Protein AF-0000000071588798 (afdb_homodimer)

Structure (mmCIF, N/CA/C/O backbone):
data_AF-0000000071588798-model_v1
#
loop_
_entity.id
_entity.type
_entity.pdbx_description
1 polymer 'Uncharacterized protein'
#
loop_
_atom_site.group_PDB
_atom_site.id
_atom_site.type_symbol
_atom_site.label_atom_id
_atom_site.label_alt_id
_atom_site.label_comp_id
_atom_site.label_asym_id
_atom_site.label_entity_id
_atom_site.label_seq_id
_atom_site.pdbx_PDB_ins_code
_atom_site.Cartn_x
_atom_site.Cartn_y
_atom_site.Cartn_z
_atom_site.occupancy
_atom_site.B_iso_or_equiv
_atom_site.auth_seq_id
_atom_site.auth_comp_id
_atom_site.auth_asym_id
_atom_site.auth_atom_id
_atom_site.pdbx_PDB_model_num
ATOM 1 N N . MET A 1 1 ? -17.609 13.141 -7.039 1 71.88 1 MET A N 1
ATOM 2 C CA . MET A 1 1 ? -16.328 12.523 -6.699 1 71.88 1 MET A CA 1
ATOM 3 C C . MET A 1 1 ? -15.453 13.477 -5.891 1 71.88 1 MET A C 1
ATOM 5 O O . MET A 1 1 ? -15.398 14.672 -6.188 1 71.88 1 MET A O 1
ATOM 9 N N . SER A 1 2 ? -15.07 13.062 -4.648 1 88.94 2 SER A N 1
ATOM 10 C CA . SER A 1 2 ? -14.281 13.922 -3.775 1 88.94 2 SER A CA 1
ATOM 11 C C . SER A 1 2 ? -12.859 13.398 -3.617 1 88.94 2 SER A C 1
ATOM 13 O O . SER A 1 2 ? -12.641 12.188 -3.52 1 88.94 2 SER A O 1
ATOM 15 N N . VAL A 1 3 ? -11.969 14.305 -3.764 1 95.62 3 VAL A N 1
ATOM 16 C CA . VAL A 1 3 ? -10.57 13.945 -3.574 1 95.62 3 VAL A CA 1
ATOM 17 C C . VAL A 1 3 ? -10.32 13.57 -2.115 1 95.62 3 VAL A C 1
ATOM 19 O O . VAL A 1 3 ? -10.82 14.234 -1.204 1 95.62 3 VAL A O 1
ATOM 22 N N . ILE A 1 4 ? -9.664 12.523 -1.941 1 97.25 4 ILE A N 1
ATOM 23 C CA . ILE A 1 4 ? -9.359 12.07 -0.587 1 97.25 4 ILE A CA 1
ATOM 24 C C . ILE A 1 4 ? -8.43 13.07 0.095 1 97.25 4 ILE A C 1
ATOM 26 O O . ILE A 1 4 ? -7.367 13.406 -0.437 1 97.25 4 ILE A O 1
ATOM 30 N N . SER A 1 5 ? -8.883 13.516 1.21 1 97 5 SER A N 1
ATOM 31 C CA . SER A 1 5 ? -8.164 14.586 1.889 1 97 5 SER A CA 1
ATOM 32 C C . SER A 1 5 ? -8.227 14.422 3.402 1 97 5 SER A C 1
ATOM 34 O O . SER A 1 5 ? -9.094 13.711 3.92 1 97 5 SER A O 1
ATOM 36 N N . VAL A 1 6 ? -7.27 14.992 4.051 1 97.56 6 VAL A N 1
ATOM 37 C CA . VAL A 1 6 ? -7.246 15.039 5.508 1 97.56 6 VAL A CA 1
ATOM 38 C C . VAL A 1 6 ? -6.797 16.422 5.973 1 97.56 6 VAL A C 1
ATOM 40 O O . VAL A 1 6 ? -6.203 17.172 5.203 1 97.56 6 VAL A O 1
ATOM 43 N N . TYR A 1 7 ? -7.113 16.734 7.188 1 97.75 7 TYR A N 1
ATOM 44 C CA . TYR A 1 7 ? -6.582 17.984 7.746 1 97.75 7 TYR A CA 1
ATOM 45 C C . TYR A 1 7 ? -5.09 17.844 8.039 1 97.75 7 TYR A C 1
ATOM 47 O O . TYR A 1 7 ? -4.641 16.844 8.586 1 97.75 7 TYR A O 1
ATOM 55 N N . GLN A 1 8 ? -4.363 18.875 7.738 1 98.19 8 GLN A N 1
ATOM 56 C CA . GLN A 1 8 ? -2.916 18.891 7.938 1 98.19 8 GLN A CA 1
ATOM 57 C C . GLN A 1 8 ? -2.559 18.672 9.406 1 98.19 8 GLN A C 1
ATOM 59 O O . GLN A 1 8 ? -1.588 17.969 9.719 1 98.19 8 GLN A O 1
ATOM 64 N N . SER A 1 9 ? -3.293 19.266 10.266 1 97.75 9 SER A N 1
ATOM 65 C CA . SER A 1 9 ? -3.012 19.156 11.688 1 97.75 9 SER A CA 1
ATOM 66 C C . SER A 1 9 ? -3.074 17.703 12.156 1 97.75 9 SER A C 1
ATOM 68 O O . SER A 1 9 ? -2.242 17.266 12.953 1 97.75 9 SER A O 1
ATOM 70 N N . ASP A 1 10 ? -4.055 17 11.68 1 98.12 10 ASP A N 1
ATOM 71 C CA . ASP A 1 10 ? -4.191 15.586 12.031 1 98.12 10 ASP A CA 1
ATOM 72 C C . ASP A 1 10 ? -3.016 14.773 11.5 1 98.12 10 ASP A C 1
ATOM 74 O O . ASP A 1 10 ? -2.5 13.891 12.188 1 98.12 10 ASP A O 1
ATOM 78 N N . LEU A 1 11 ? -2.631 15.047 10.297 1 98.38 11 LEU A N 1
ATOM 79 C CA . LEU A 1 11 ? -1.528 14.32 9.672 1 98.38 11 LEU A CA 1
ATOM 80 C C . LEU A 1 11 ? -0.209 14.633 10.367 1 98.38 11 LEU A C 1
ATOM 82 O O . LEU A 1 11 ? 0.585 13.727 10.633 1 98.38 11 LEU A O 1
ATOM 86 N N . GLU A 1 12 ? 0.022 15.836 10.703 1 98.25 12 GLU A N 1
ATOM 87 C CA . GLU A 1 12 ? 1.231 16.203 11.438 1 98.25 12 GLU A CA 1
ATOM 88 C C . GLU A 1 12 ? 1.287 15.516 12.797 1 98.25 12 GLU A C 1
ATOM 90 O O . GLU A 1 12 ? 2.346 15.047 13.219 1 98.25 12 GLU A O 1
ATOM 95 N N . PHE A 1 13 ? 0.169 15.555 13.406 1 98.06 13 PHE A N 1
ATOM 96 C CA . PHE A 1 13 ? 0.094 14.891 14.711 1 98.06 13 PHE A CA 1
ATOM 97 C C . PHE A 1 13 ? 0.449 13.414 14.586 1 98.06 13 PHE A C 1
ATOM 99 O O . PHE A 1 13 ? 1.224 12.891 15.383 1 98.06 13 PHE A O 1
ATOM 106 N N . ALA A 1 14 ? -0.114 12.742 13.625 1 98 14 ALA A N 1
ATOM 107 C CA . ALA A 1 14 ? 0.155 11.328 13.398 1 98 14 ALA A CA 1
ATOM 108 C C . ALA A 1 14 ? 1.63 11.094 13.078 1 98 14 ALA A C 1
ATOM 110 O O . ALA A 1 14 ? 2.244 10.164 13.609 1 98 14 ALA A O 1
ATOM 111 N N . LEU A 1 15 ? 2.209 11.891 12.281 1 98.06 15 LEU A N 1
ATOM 112 C CA . LEU A 1 15 ? 3.6 11.734 11.867 1 98.06 15 LEU A CA 1
ATOM 113 C C . LEU A 1 15 ? 4.547 11.969 13.039 1 98.06 15 LEU A C 1
ATOM 115 O O . LEU A 1 15 ? 5.527 11.242 13.203 1 98.06 15 LEU A O 1
ATOM 119 N N . ARG A 1 16 ? 4.242 12.945 13.789 1 97.69 16 ARG A N 1
ATOM 120 C CA . ARG A 1 16 ? 5.043 13.172 14.992 1 97.69 16 ARG A CA 1
ATOM 121 C C . ARG A 1 16 ? 4.953 11.977 15.938 1 97.69 16 ARG A C 1
ATOM 123 O O . ARG A 1 16 ? 5.945 11.594 16.562 1 97.69 16 ARG A O 1
ATOM 130 N N . GLY A 1 17 ? 3.789 11.445 16.016 1 96.31 17 GLY A N 1
ATOM 131 C CA . GLY A 1 17 ? 3.557 10.305 16.891 1 96.31 17 GLY A CA 1
ATOM 132 C C . GLY A 1 17 ? 4.387 9.094 16.531 1 96.31 17 GLY A C 1
ATOM 133 O O . GLY A 1 17 ? 4.656 8.242 17.391 1 96.31 17 GLY A O 1
ATOM 134 N N . VAL A 1 18 ? 4.789 9.07 15.273 1 95.88 18 VAL A N 1
ATOM 135 C CA . VAL A 1 18 ? 5.57 7.91 14.859 1 95.88 18 VAL A CA 1
ATOM 136 C C . VAL A 1 18 ? 7.043 8.297 14.727 1 95.88 18 VAL A C 1
ATOM 138 O O . VAL A 1 18 ? 7.832 7.559 14.133 1 95.88 18 VAL A O 1
ATOM 141 N N . GLY A 1 19 ? 7.422 9.508 15.078 1 94.5 19 GLY A N 1
ATOM 142 C CA . GLY A 1 19 ? 8.828 9.844 15.258 1 94.5 19 GLY A CA 1
ATOM 143 C C . GLY A 1 19 ? 9.367 10.742 14.164 1 94.5 19 GLY A C 1
ATOM 144 O O . GLY A 1 19 ? 10.578 10.977 14.094 1 94.5 19 GLY A O 1
ATOM 145 N N . PHE A 1 20 ? 8.555 11.25 13.352 1 96.25 20 PHE A N 1
ATOM 146 C CA . PHE A 1 20 ? 9.055 12.117 12.289 1 96.25 20 PHE A CA 1
ATOM 147 C C . PHE A 1 20 ? 9.469 13.469 12.852 1 96.25 20 PHE A C 1
ATOM 149 O O . PHE A 1 20 ? 8.789 14.031 13.703 1 96.25 20 PHE A O 1
ATOM 156 N N . THR A 1 21 ? 10.578 13.883 12.359 1 95.25 21 THR A N 1
ATOM 157 C CA . THR A 1 21 ? 11.016 15.234 12.664 1 95.25 21 THR A CA 1
ATOM 158 C C . THR A 1 21 ? 10.211 16.25 11.867 1 95.25 21 THR A C 1
ATOM 160 O O . THR A 1 21 ? 9.547 15.898 10.891 1 95.25 21 THR A O 1
ATOM 163 N N . SER A 1 22 ? 10.32 17.516 12.266 1 95.38 22 SER A N 1
ATOM 164 C CA . SER A 1 22 ? 9.633 18.578 11.555 1 95.38 22 SER A CA 1
ATOM 165 C C . SER A 1 22 ? 10.102 18.672 10.109 1 95.38 22 SER A C 1
ATOM 167 O O . SER A 1 22 ? 9.297 18.938 9.211 1 95.38 22 SER A O 1
ATOM 169 N N . ARG A 1 23 ? 11.32 18.5 9.922 1 93.69 23 ARG A N 1
ATOM 170 C CA . ARG A 1 23 ? 11.875 18.562 8.578 1 93.69 23 ARG A CA 1
ATOM 171 C C . ARG A 1 23 ? 11.266 17.484 7.68 1 93.69 23 ARG A C 1
ATOM 173 O O . ARG A 1 23 ? 10.836 17.766 6.562 1 93.69 23 ARG A O 1
ATOM 180 N N . LYS A 1 24 ? 11.219 16.266 8.125 1 94.19 24 LYS A N 1
ATOM 181 C CA . LYS A 1 24 ? 10.672 15.156 7.359 1 94.19 24 LYS A CA 1
ATOM 182 C C . LYS A 1 24 ? 9.18 15.359 7.098 1 94.19 24 LYS A C 1
ATOM 184 O O . LYS A 1 24 ? 8.688 15.031 6.016 1 94.19 24 LYS A O 1
ATOM 189 N N . ILE A 1 25 ? 8.531 15.891 8.102 1 96.81 25 ILE A N 1
ATOM 190 C CA . ILE A 1 25 ? 7.098 16.156 7.969 1 96.81 25 ILE A CA 1
ATOM 191 C C . ILE A 1 25 ? 6.859 17.172 6.852 1 96.81 25 ILE A C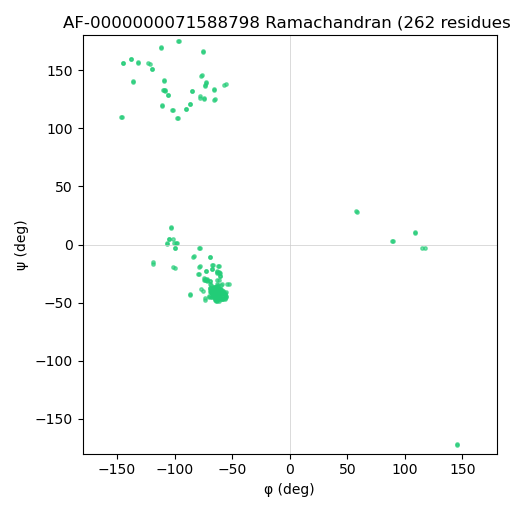 1
ATOM 193 O O . ILE A 1 25 ? 6.035 16.938 5.965 1 96.81 25 ILE A O 1
ATOM 197 N N . ASN A 1 26 ? 7.617 18.203 6.883 1 94.88 26 ASN A N 1
ATOM 198 C CA . ASN A 1 26 ? 7.465 19.25 5.875 1 94.88 26 ASN A CA 1
ATOM 199 C C . ASN A 1 26 ? 7.75 18.719 4.473 1 94.88 26 ASN A C 1
ATOM 201 O O . ASN A 1 26 ? 7.102 19.125 3.508 1 94.88 26 ASN A O 1
ATOM 205 N N . MET A 1 27 ? 8.664 17.875 4.406 1 94.31 27 MET A N 1
ATOM 206 C CA . MET A 1 27 ? 8.992 17.281 3.111 1 94.31 27 MET A CA 1
ATOM 207 C C . MET A 1 27 ? 7.844 16.422 2.605 1 94.31 27 MET A C 1
ATOM 209 O O . MET A 1 27 ? 7.473 16.5 1.434 1 94.31 27 MET A O 1
ATOM 213 N N . PHE A 1 28 ? 7.27 15.617 3.471 1 95.81 28 PHE A N 1
ATOM 214 C CA . PHE A 1 28 ? 6.199 14.711 3.059 1 95.81 28 PHE A CA 1
ATOM 215 C C . PHE A 1 28 ? 4.941 15.492 2.703 1 95.81 28 PHE A C 1
ATOM 217 O O . PHE A 1 28 ? 4.215 15.125 1.776 1 95.81 28 PHE A O 1
ATOM 224 N N . LEU A 1 29 ? 4.715 16.547 3.365 1 96.44 29 LEU A N 1
ATOM 225 C CA . LEU A 1 29 ? 3.498 17.312 3.146 1 96.44 29 LEU A CA 1
ATOM 226 C C . LEU A 1 29 ? 3.5 17.953 1.759 1 96.44 29 LEU A C 1
ATOM 228 O O . LEU A 1 29 ? 2.447 18.344 1.254 1 96.44 29 LEU A O 1
ATOM 232 N N . LYS A 1 30 ? 4.613 18.031 1.178 1 95.38 30 LYS A N 1
ATOM 233 C CA . LYS A 1 30 ? 4.699 18.578 -0.177 1 95.38 30 LYS A CA 1
ATOM 234 C C . LYS A 1 30 ? 4.055 17.625 -1.186 1 95.38 30 LYS A C 1
ATOM 236 O O . LYS A 1 30 ? 3.812 18 -2.334 1 95.38 30 LYS A O 1
ATOM 241 N N . ALA A 1 31 ? 3.744 16.453 -0.772 1 95 3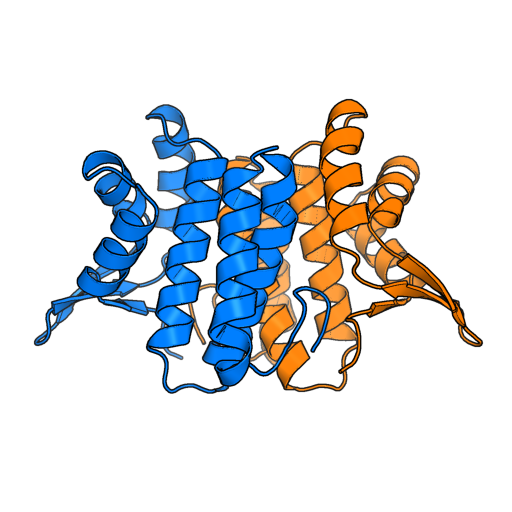1 ALA A N 1
ATOM 242 C CA . ALA A 1 31 ? 3.146 15.453 -1.658 1 95 31 ALA A CA 1
ATOM 243 C C . ALA A 1 31 ? 1.658 15.727 -1.864 1 95 31 ALA A C 1
ATOM 245 O O . ALA A 1 31 ? 1.008 15.07 -2.68 1 95 31 ALA A O 1
ATOM 246 N N . PHE A 1 32 ? 1.161 16.734 -1.202 1 97.25 32 PHE A N 1
ATOM 247 C CA . PHE A 1 32 ? -0.277 16.969 -1.211 1 97.25 32 PHE A CA 1
ATOM 248 C C . PHE A 1 32 ? -0.593 18.344 -1.794 1 97.25 32 PHE A C 1
ATOM 250 O O . PHE A 1 32 ? 0.243 19.25 -1.756 1 97.25 32 PHE A O 1
ATOM 257 N N . ASN A 1 33 ? -1.771 18.359 -2.367 1 97.25 33 ASN A N 1
ATOM 258 C CA . ASN A 1 33 ? -2.33 19.672 -2.639 1 97.25 33 ASN A CA 1
ATOM 259 C C . ASN A 1 33 ? -2.918 20.297 -1.38 1 97.25 33 ASN A C 1
ATOM 261 O O . ASN A 1 33 ? -3.775 19.703 -0.725 1 97.25 33 ASN A O 1
ATOM 265 N N . LYS A 1 34 ? -2.461 21.516 -1.083 1 97.25 34 LYS A N 1
ATOM 266 C CA . LYS A 1 34 ? -2.896 22.156 0.153 1 97.25 34 LYS A CA 1
ATOM 267 C C . LYS A 1 34 ? -3.859 23.312 -0.133 1 97.25 34 LYS A C 1
ATOM 269 O O . LYS A 1 34 ? -3.65 24.078 -1.07 1 97.25 34 LYS A O 1
ATOM 274 N N . GLU A 1 35 ? -4.91 23.266 0.641 1 96.19 35 GLU A N 1
ATOM 275 C CA . GLU A 1 35 ? -5.883 24.359 0.573 1 96.19 35 GLU A CA 1
ATOM 276 C C . GLU A 1 35 ? -6.316 24.797 1.968 1 96.19 35 GLU A C 1
ATOM 278 O O . GLU A 1 35 ? -6.52 23.969 2.854 1 96.19 35 GLU A O 1
ATOM 283 N N . THR A 1 36 ? -6.48 26.109 2.168 1 94 36 THR A N 1
ATOM 284 C CA . THR A 1 36 ? -6.922 26.641 3.453 1 94 36 THR A CA 1
ATOM 285 C C . THR A 1 36 ? -8.445 26.656 3.541 1 94 36 THR A C 1
ATOM 287 O O . THR A 1 36 ? -9.117 27.188 2.66 1 94 36 THR A O 1
ATOM 290 N N . ALA A 1 37 ? -8.93 25.938 4.551 1 90.19 37 ALA A N 1
ATOM 291 C CA . ALA A 1 37 ? -10.352 25.953 4.859 1 90.19 37 ALA A CA 1
ATOM 292 C C . ALA A 1 37 ? -10.625 26.641 6.191 1 90.19 37 ALA A C 1
ATOM 294 O O . ALA A 1 37 ? -9.688 27.047 6.887 1 90.19 37 ALA A O 1
ATOM 295 N N . SER A 1 38 ? -11.93 26.906 6.438 1 90.69 38 SER A N 1
ATOM 296 C CA . SER A 1 38 ? -12.336 27.594 7.648 1 90.69 38 SER A CA 1
ATOM 297 C C . SER A 1 38 ? -11.789 26.922 8.898 1 90.69 38 SER A C 1
ATOM 299 O O . SER A 1 38 ? -11.406 27.578 9.859 1 90.69 38 SER A O 1
ATOM 301 N N . GLN A 1 39 ? -11.656 25.625 8.914 1 90 39 GLN A N 1
ATOM 302 C CA . GLN A 1 39 ? -11.281 24.859 10.094 1 90 39 GLN A CA 1
ATOM 303 C C . GLN A 1 39 ? -9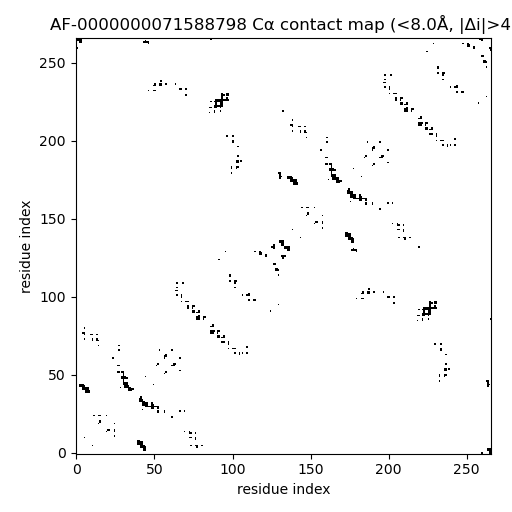.797 24.5 10.07 1 90 39 GLN A C 1
ATOM 305 O O . GLN A 1 39 ? -9.281 23.891 11.008 1 90 39 GLN A O 1
ATOM 310 N N . GLY A 1 40 ? -9.125 24.859 9 1 93.62 40 GLY A N 1
ATOM 311 C CA . GLY A 1 40 ? -7.699 24.578 8.922 1 93.62 40 GLY A CA 1
ATOM 312 C C . GLY A 1 40 ? -7.234 24.25 7.512 1 93.62 40 GLY A C 1
ATOM 313 O O . GLY A 1 40 ? -7.98 24.438 6.547 1 93.62 40 GLY A O 1
ATOM 314 N N . VAL A 1 41 ? -5.992 23.828 7.465 1 97.31 41 VAL A N 1
ATOM 315 C CA . VAL A 1 41 ? -5.414 23.484 6.168 1 97.31 41 VAL A CA 1
ATOM 316 C C . VAL A 1 41 ? -5.77 22.047 5.801 1 97.31 41 VAL A C 1
ATOM 318 O O . VAL A 1 41 ? -5.668 21.141 6.633 1 97.31 41 VAL A O 1
ATOM 321 N N . VAL A 1 42 ? -6.234 21.875 4.586 1 97.31 42 VAL A N 1
ATOM 322 C CA . VAL A 1 42 ? -6.617 20.562 4.082 1 97.31 42 VAL A CA 1
ATOM 323 C C . VAL A 1 42 ? -5.562 20.062 3.098 1 97.31 42 VAL A C 1
ATOM 325 O O . VAL A 1 42 ? -5.148 20.781 2.193 1 97.31 42 VAL A O 1
ATOM 328 N N . CYS A 1 43 ? -5.09 18.859 3.312 1 97.69 43 CYS A N 1
ATOM 329 C CA . CYS A 1 43 ? -4.156 18.172 2.426 1 97.69 43 CYS A CA 1
ATOM 330 C C . CYS A 1 43 ? -4.879 17.141 1.566 1 97.69 43 CYS A C 1
ATOM 332 O O . CYS A 1 43 ? -5.391 16.141 2.082 1 97.69 43 CYS A O 1
ATOM 334 N N . SER A 1 44 ? -4.887 17.344 0.279 1 97.5 44 SER A N 1
ATOM 335 C CA . SER A 1 44 ? -5.566 16.453 -0.654 1 97.5 44 SER A CA 1
ATOM 336 C C . SER A 1 44 ? -4.57 15.656 -1.481 1 97.5 44 SER A C 1
ATOM 338 O O . SER A 1 44 ? -3.539 16.188 -1.902 1 97.5 44 SER A O 1
ATOM 340 N N . LEU A 1 45 ? -4.895 14.438 -1.706 1 96.94 45 LEU A N 1
ATOM 341 C CA . LEU A 1 45 ? -4.023 13.594 -2.514 1 96.94 45 LEU A CA 1
ATOM 342 C C . LEU A 1 45 ? -3.787 14.211 -3.889 1 96.94 45 LEU A C 1
ATOM 344 O O . LEU A 1 45 ? -4.711 14.758 -4.492 1 96.94 45 LEU A O 1
ATOM 348 N N . ASP A 1 46 ? -2.598 14.141 -4.273 1 95.69 46 ASP A N 1
ATOM 349 C CA . ASP A 1 46 ? -2.133 14.617 -5.574 1 95.69 46 ASP A CA 1
ATOM 350 C C . ASP A 1 46 ? -1.01 13.727 -6.113 1 95.69 46 ASP A C 1
ATOM 352 O O . ASP A 1 46 ? 0.12 13.789 -5.625 1 95.69 46 ASP A O 1
ATOM 356 N N . SER A 1 47 ? -1.295 12.969 -7.156 1 92.56 47 SER A N 1
ATOM 357 C CA . SER A 1 47 ? -0.367 11.945 -7.637 1 92.56 47 SER A CA 1
ATOM 358 C C . SER A 1 47 ? 0.905 12.578 -8.195 1 92.56 47 SER A C 1
ATOM 360 O O . SER A 1 47 ? 1.996 12.023 -8.047 1 92.56 47 SER A O 1
ATOM 362 N N . GLN A 1 48 ? 0.787 13.688 -8.828 1 92.25 48 GLN A N 1
ATOM 363 C CA . GLN A 1 48 ? 1.959 14.336 -9.398 1 92.25 48 GLN A CA 1
ATOM 364 C C . GLN A 1 48 ? 2.891 14.852 -8.305 1 92.25 48 GLN A C 1
ATOM 366 O O . GLN A 1 48 ? 4.105 14.641 -8.367 1 92.25 48 GLN A O 1
ATOM 371 N N . ARG A 1 49 ? 2.34 15.469 -7.348 1 93.69 49 ARG A N 1
ATOM 372 C CA . ARG A 1 49 ? 3.145 15.969 -6.242 1 93.69 49 ARG A CA 1
ATOM 373 C C . ARG A 1 49 ? 3.787 14.828 -5.465 1 93.69 49 ARG A C 1
ATOM 375 O O . ARG A 1 49 ? 4.953 14.914 -5.07 1 93.69 49 ARG A O 1
ATOM 382 N N . ALA A 1 50 ? 2.967 13.805 -5.227 1 92.81 50 ALA A N 1
ATOM 383 C CA . ALA A 1 50 ? 3.482 12.633 -4.516 1 92.81 50 ALA A CA 1
ATOM 384 C C . ALA A 1 50 ? 4.691 12.047 -5.234 1 92.81 50 ALA A C 1
ATOM 386 O O . ALA A 1 50 ? 5.684 11.688 -4.598 1 92.81 50 ALA A O 1
ATOM 387 N N . MET A 1 51 ? 4.617 11.969 -6.539 1 89.31 51 MET A N 1
ATOM 388 C CA . MET A 1 51 ? 5.719 11.422 -7.324 1 89.31 51 MET A CA 1
ATOM 389 C C . MET A 1 51 ? 6.965 12.281 -7.199 1 89.31 51 MET A C 1
ATOM 391 O O . MET A 1 51 ? 8.07 11.766 -7.043 1 89.31 51 MET A O 1
ATOM 395 N N . LEU A 1 52 ? 6.809 13.516 -7.23 1 88.56 52 LEU A N 1
ATOM 396 C CA . LEU A 1 52 ? 7.926 14.445 -7.137 1 88.56 52 LEU A CA 1
ATOM 397 C C . LEU A 1 52 ? 8.594 14.359 -5.77 1 88.56 52 LEU A C 1
ATOM 399 O O . LEU A 1 52 ? 9.828 14.352 -5.676 1 88.56 52 LEU A O 1
ATOM 403 N N . VAL A 1 53 ? 7.836 14.258 -4.781 1 89.56 53 VAL A N 1
ATOM 404 C CA . VAL A 1 53 ? 8.367 14.211 -3.42 1 89.56 53 VAL A CA 1
ATOM 405 C C . VAL A 1 53 ? 9.102 12.891 -3.199 1 89.56 53 VAL A C 1
ATOM 407 O O . VAL A 1 53 ? 10.141 12.859 -2.531 1 89.56 53 VAL A O 1
ATOM 410 N N . ASN A 1 54 ? 8.555 11.859 -3.684 1 83.94 54 ASN A N 1
ATOM 411 C CA . ASN A 1 54 ? 9.219 10.57 -3.537 1 83.94 54 ASN A CA 1
ATOM 412 C C . ASN A 1 54 ? 10.594 10.57 -4.207 1 83.94 54 ASN A C 1
ATOM 414 O O . ASN A 1 54 ? 11.562 10.047 -3.648 1 83.94 54 ASN A O 1
ATOM 418 N N . VAL A 1 55 ? 10.672 11.195 -5.328 1 80.12 55 VAL A N 1
ATOM 419 C CA . VAL A 1 55 ? 11.93 11.258 -6.062 1 80.12 55 VAL A CA 1
ATOM 420 C C . VAL A 1 55 ? 12.891 12.219 -5.359 1 80.12 55 VAL A C 1
ATOM 422 O O . VAL A 1 55 ? 14.016 11.844 -5.012 1 80.12 55 VAL A O 1
ATOM 425 N N . ASN A 1 56 ? 12.367 13.391 -5.031 1 80.5 56 ASN A N 1
ATOM 426 C CA . ASN A 1 56 ? 13.203 14.43 -4.434 1 80.5 56 ASN A CA 1
ATOM 427 C C . ASN A 1 56 ? 13.508 14.125 -2.971 1 80.5 56 ASN A C 1
ATOM 429 O O . ASN A 1 56 ? 14.594 14.453 -2.48 1 80.5 56 ASN A O 1
ATOM 433 N N . GLY A 1 57 ? 12.547 13.648 -2.336 1 77.75 57 GLY A N 1
ATOM 434 C CA . GLY A 1 57 ? 12.727 13.328 -0.927 1 77.75 57 GLY A CA 1
ATOM 435 C C . GLY A 1 57 ? 13.797 12.289 -0.679 1 77.75 57 GLY A C 1
ATOM 436 O O . GLY A 1 57 ? 14.578 12.406 0.272 1 77.75 57 GLY A O 1
ATOM 437 N N . THR A 1 58 ? 13.773 11.344 -1.552 1 73.19 58 THR A N 1
ATOM 438 C CA . THR A 1 58 ? 14.82 10.336 -1.446 1 73.19 58 THR A CA 1
ATOM 439 C C . THR A 1 58 ? 16.203 10.977 -1.57 1 73.19 58 THR A C 1
ATOM 441 O O . THR A 1 58 ? 17.125 10.648 -0.813 1 73.19 58 THR A O 1
ATOM 444 N N . GLU A 1 59 ? 16.234 11.922 -2.344 1 76.12 59 GLU A N 1
ATOM 445 C CA . GLU A 1 59 ? 17.484 12.641 -2.541 1 76.12 59 GLU A CA 1
ATOM 446 C C . GLU A 1 59 ? 17.828 13.492 -1.321 1 76.12 59 GLU A C 1
ATOM 448 O O . GLU A 1 59 ? 19 13.75 -1.047 1 76.12 59 GLU A O 1
ATOM 453 N N . GLN A 1 60 ? 16.797 13.773 -0.618 1 78.5 60 GLN A N 1
ATOM 454 C CA . GLN A 1 60 ? 16.984 14.656 0.523 1 78.5 60 GLN A CA 1
ATOM 455 C C . GLN A 1 60 ? 17.047 13.875 1.83 1 78.5 60 GLN A C 1
ATOM 457 O O . GLN A 1 60 ? 17.016 14.461 2.914 1 78.5 60 GLN A O 1
ATOM 462 N N . GLY A 1 61 ? 16.969 12.633 1.768 1 80.38 61 GLY A N 1
ATOM 463 C CA . GLY A 1 61 ? 17.266 11.852 2.955 1 80.38 61 GLY A CA 1
ATOM 464 C C . GLY A 1 61 ? 16.078 11.047 3.447 1 80.38 61 GLY A C 1
ATOM 465 O O . GLY A 1 61 ? 16.172 10.344 4.457 1 80.38 61 GLY A O 1
ATOM 466 N N . LEU A 1 62 ? 14.961 11.172 2.844 1 86.75 62 LEU A N 1
ATOM 467 C CA . LEU A 1 62 ? 13.883 10.242 3.178 1 86.75 62 LEU A CA 1
ATOM 468 C C . LEU A 1 62 ? 14.141 8.875 2.566 1 86.75 62 LEU A C 1
ATOM 470 O O . LEU A 1 62 ? 14.422 8.766 1.369 1 86.75 62 LEU A O 1
ATOM 474 N N . CYS A 1 63 ? 14.117 7.906 3.357 1 88.88 63 CYS A N 1
ATOM 475 C CA . CYS A 1 63 ? 14.305 6.551 2.854 1 88.88 63 CYS A CA 1
ATOM 476 C C . CYS A 1 63 ? 12.961 5.863 2.637 1 88.88 63 CYS A C 1
ATOM 478 O O . CYS A 1 63 ? 11.914 6.43 2.945 1 88.88 63 CYS A O 1
ATOM 480 N N . LEU A 1 64 ? 13.016 4.734 2.119 1 88.12 64 LEU A N 1
ATOM 481 C CA . LEU A 1 64 ? 11.812 3.979 1.805 1 88.12 64 LEU A CA 1
ATOM 482 C C . LEU A 1 64 ? 10.977 3.744 3.059 1 88.12 64 LEU A C 1
ATOM 484 O O . LEU A 1 64 ? 9.75 3.867 3.025 1 88.12 64 LEU A O 1
ATOM 488 N N . SER A 1 65 ? 11.656 3.443 4.074 1 92.44 65 SER A N 1
ATOM 489 C CA . SER A 1 65 ? 10.961 3.217 5.336 1 92.44 65 SER A CA 1
ATOM 490 C C . SER A 1 65 ? 10.188 4.457 5.773 1 92.44 65 SER A C 1
ATOM 492 O O . SER A 1 65 ? 9.062 4.352 6.266 1 92.44 65 SER A O 1
ATOM 494 N N . ASP A 1 66 ? 10.758 5.633 5.547 1 93.94 66 ASP A N 1
ATOM 495 C CA . ASP A 1 66 ? 10.102 6.898 5.859 1 93.94 66 ASP A CA 1
ATOM 496 C C . ASP A 1 66 ? 8.828 7.074 5.027 1 93.94 66 ASP A C 1
ATOM 498 O O . ASP A 1 66 ? 7.777 7.43 5.559 1 93.94 66 ASP A O 1
ATOM 502 N N . PHE A 1 67 ? 8.961 6.77 3.805 1 93.94 67 PHE A N 1
ATOM 503 C CA . PHE A 1 67 ? 7.82 6.961 2.912 1 93.94 67 PHE A CA 1
ATOM 504 C C . PHE A 1 67 ? 6.688 6.004 3.266 1 93.94 67 PHE A C 1
ATOM 506 O O . PHE A 1 67 ? 5.523 6.402 3.314 1 93.94 67 PHE A O 1
ATOM 513 N N . ILE A 1 68 ? 7.008 4.781 3.521 1 95.44 68 ILE A N 1
ATOM 514 C CA . ILE A 1 68 ? 5.988 3.797 3.867 1 95.44 68 ILE A CA 1
ATOM 515 C C . ILE A 1 68 ? 5.273 4.223 5.145 1 95.44 68 ILE A C 1
ATOM 517 O O . ILE A 1 68 ? 4.039 4.227 5.203 1 95.44 68 ILE A O 1
ATOM 521 N N . THR A 1 69 ? 6.07 4.629 6.082 1 97.06 69 THR A N 1
ATOM 522 C CA . THR A 1 69 ? 5.492 5.027 7.359 1 97.06 69 THR A CA 1
ATOM 523 C C . THR A 1 69 ? 4.633 6.277 7.195 1 97.06 69 THR A C 1
ATOM 525 O O . THR A 1 69 ? 3.57 6.391 7.812 1 97.06 69 THR A O 1
ATOM 528 N N . ALA A 1 70 ? 5.098 7.215 6.414 1 97.38 70 ALA A N 1
ATOM 529 C CA . ALA A 1 70 ? 4.355 8.453 6.199 1 97.38 70 ALA A CA 1
ATOM 530 C C . ALA A 1 70 ? 3.023 8.188 5.508 1 97.38 70 ALA A C 1
ATOM 532 O O . ALA A 1 70 ? 1.979 8.672 5.945 1 97.38 70 ALA A O 1
ATOM 533 N N . TRP A 1 71 ? 3.066 7.418 4.48 1 97.69 71 TRP A N 1
ATOM 534 C CA . TRP A 1 71 ? 1.832 7.074 3.783 1 97.69 71 TRP A CA 1
ATOM 535 C C . TRP A 1 71 ? 0.914 6.246 4.676 1 97.69 71 TRP A C 1
ATOM 537 O O . TRP A 1 71 ? -0.309 6.402 4.633 1 97.69 71 TRP A O 1
ATOM 547 N N . TRP A 1 72 ? 1.486 5.324 5.418 1 98.31 72 TRP A N 1
ATOM 548 C CA . TRP A 1 72 ? 0.717 4.566 6.398 1 98.31 72 TRP A CA 1
ATOM 549 C C . TRP A 1 72 ? 0.002 5.496 7.371 1 98.31 72 TRP A C 1
ATOM 551 O O . TRP A 1 72 ? -1.192 5.336 7.633 1 98.31 72 TRP A O 1
ATOM 561 N N . SER A 1 73 ? 0.689 6.492 7.863 1 98.56 73 SER A N 1
ATOM 562 C CA . SER A 1 73 ? 0.11 7.469 8.781 1 98.56 73 SER A CA 1
ATOM 563 C C . SER A 1 73 ? -1.047 8.219 8.125 1 98.56 73 SER A C 1
ATOM 565 O O . SER A 1 73 ? -2.064 8.484 8.773 1 98.56 73 SER A O 1
ATOM 567 N N . PHE A 1 74 ? -0.855 8.531 6.863 1 98.56 74 PHE A N 1
ATOM 568 C CA . PHE A 1 74 ? -1.921 9.195 6.125 1 98.56 74 PHE A CA 1
ATOM 569 C C . PHE A 1 74 ? -3.189 8.352 6.125 1 98.56 74 PHE A C 1
ATOM 571 O O . PHE A 1 74 ? -4.273 8.852 6.43 1 98.56 74 PHE A O 1
ATOM 578 N N . TRP A 1 75 ? -3.098 7.113 5.867 1 98.62 75 TRP A N 1
ATOM 579 C CA . TRP A 1 75 ? -4.266 6.25 5.75 1 98.62 75 TRP A CA 1
ATOM 580 C C . TRP A 1 75 ? -4.867 5.957 7.125 1 98.62 75 TRP A C 1
ATOM 582 O O . TRP A 1 75 ? -6.078 5.762 7.25 1 98.62 75 TRP A O 1
ATOM 592 N N . VAL A 1 76 ? -4.023 5.941 8.133 1 98.56 76 VAL A N 1
ATOM 593 C CA . VAL A 1 76 ? -4.531 5.824 9.492 1 98.56 76 VAL A CA 1
ATOM 594 C C . VAL A 1 76 ? -5.406 7.035 9.82 1 98.56 76 VAL A C 1
ATOM 596 O O . VAL A 1 76 ? -6.48 6.891 10.406 1 98.56 76 VAL A O 1
ATOM 599 N N . VAL A 1 77 ? -4.938 8.211 9.414 1 98.62 77 VAL A N 1
ATOM 600 C CA . VAL A 1 77 ? -5.711 9.43 9.648 1 98.62 77 VAL A CA 1
ATOM 601 C C . VAL A 1 77 ? -7.02 9.367 8.859 1 98.62 77 VAL A C 1
ATOM 603 O O . VAL A 1 77 ? -8.086 9.711 9.383 1 98.62 77 VAL A O 1
ATOM 606 N N . VAL A 1 78 ? -6.988 8.945 7.594 1 98.38 78 VAL A N 1
ATOM 607 C CA . VAL A 1 78 ? -8.195 8.797 6.789 1 98.38 78 VAL A CA 1
ATOM 608 C C . VAL A 1 78 ? -9.18 7.863 7.488 1 98.38 78 VAL A C 1
ATOM 610 O O . VAL A 1 78 ? -10.359 8.18 7.613 1 98.38 78 VAL A O 1
ATOM 613 N N . PHE A 1 79 ? -8.695 6.754 8.031 1 98.19 79 PHE A N 1
ATOM 614 C CA . PHE A 1 79 ? -9.523 5.777 8.727 1 98.19 79 PHE A CA 1
ATOM 615 C C . PHE A 1 79 ? -10.211 6.414 9.93 1 98.19 79 PHE A C 1
ATOM 617 O O . PHE A 1 79 ? -11.398 6.207 10.148 1 98.19 79 PHE A O 1
ATOM 624 N N . ASN A 1 80 ? -9.469 7.195 10.617 1 97.38 80 ASN A N 1
ATOM 625 C CA . ASN A 1 80 ? -9.938 7.742 11.883 1 97.38 80 ASN A CA 1
ATOM 626 C C . ASN A 1 80 ? -10.898 8.906 11.664 1 97.38 80 ASN A C 1
ATOM 628 O O . ASN A 1 80 ? -11.648 9.281 12.578 1 97.38 80 ASN A O 1
ATOM 632 N N . THR A 1 81 ? -10.906 9.531 10.469 1 96.19 81 THR A N 1
ATOM 633 C CA . THR A 1 81 ? -11.625 10.797 10.344 1 96.19 81 THR A CA 1
ATOM 634 C C . THR A 1 81 ? -12.75 10.68 9.312 1 96.19 81 THR A C 1
ATOM 636 O O . THR A 1 81 ? -13.664 11.5 9.289 1 96.19 81 THR A O 1
ATOM 639 N N . THR A 1 82 ? -12.711 9.641 8.508 1 95.75 82 THR A N 1
ATOM 640 C CA . THR A 1 82 ? -13.688 9.555 7.43 1 95.75 82 THR A CA 1
ATOM 641 C C . THR A 1 82 ? -15.047 9.117 7.969 1 95.75 82 THR A C 1
ATOM 643 O O . THR A 1 82 ? -15.117 8.328 8.914 1 95.75 82 THR A O 1
ATOM 646 N N . GLU A 1 83 ? -16.094 9.664 7.355 1 94.06 83 GLU A N 1
ATOM 647 C CA . GLU A 1 83 ? -17.453 9.234 7.641 1 94.06 83 GLU A CA 1
ATOM 648 C C . GLU A 1 83 ? -18.016 8.398 6.496 1 94.06 83 GLU A C 1
ATOM 650 O O . GLU A 1 83 ? -19.172 7.965 6.547 1 94.06 83 GLU A O 1
ATOM 655 N N . ASN A 1 84 ? -17.203 8.18 5.461 1 94.69 84 ASN A N 1
ATOM 656 C CA . ASN A 1 84 ? -17.562 7.359 4.309 1 94.69 84 ASN A CA 1
ATOM 657 C C . ASN A 1 84 ? -17.172 5.902 4.516 1 94.69 84 ASN A C 1
ATOM 659 O O . ASN A 1 84 ? -15.977 5.578 4.555 1 94.69 84 ASN A O 1
ATOM 663 N N . PRO A 1 85 ? -18.156 5.023 4.551 1 95.06 85 PRO A N 1
ATOM 664 C CA . PRO A 1 85 ? -17.828 3.623 4.844 1 95.06 85 PRO A CA 1
ATOM 665 C C . PRO A 1 85 ? -16.938 2.994 3.783 1 95.06 85 PRO A C 1
ATOM 667 O O . PRO A 1 85 ? -16.094 2.148 4.105 1 95.06 85 PRO A O 1
ATOM 670 N N . ASP A 1 86 ? -17.078 3.355 2.586 1 95.19 86 ASP A N 1
ATOM 671 C CA . ASP A 1 86 ? -16.219 2.836 1.532 1 95.19 86 ASP A CA 1
ATOM 672 C C . ASP A 1 86 ? -14.766 3.268 1.753 1 95.19 86 ASP A C 1
ATOM 674 O O . ASP A 1 86 ? -13.844 2.455 1.637 1 95.19 86 ASP A O 1
ATOM 678 N N . LEU A 1 87 ? -14.633 4.535 2.076 1 96.5 87 LEU A N 1
ATOM 679 C CA . LEU A 1 87 ? -13.281 5.059 2.285 1 96.5 87 LEU A CA 1
ATOM 680 C C . LEU A 1 87 ? -12.664 4.48 3.555 1 96.5 87 LEU A C 1
ATOM 682 O O . LEU A 1 87 ? -11.453 4.277 3.623 1 96.5 87 LEU A O 1
ATOM 686 N N . GLU A 1 88 ? -13.508 4.215 4.484 1 97.31 88 GLU A N 1
ATOM 687 C CA . GLU A 1 88 ? -13.023 3.541 5.684 1 97.31 88 GLU A CA 1
ATOM 688 C C . GLU A 1 88 ? -12.422 2.178 5.348 1 97.31 88 GLU A C 1
ATOM 690 O O . GLU A 1 88 ? -11.32 1.853 5.789 1 97.31 88 GLU A O 1
ATOM 695 N N . GLN A 1 89 ? -13.109 1.479 4.531 1 96.94 89 GLN A N 1
ATOM 696 C CA . GLN A 1 89 ? -12.617 0.168 4.117 1 96.94 89 GLN A CA 1
ATOM 697 C C . GLN A 1 89 ? -11.383 0.296 3.23 1 96.94 89 GLN A C 1
ATOM 699 O O . GLN A 1 89 ? -10.438 -0.488 3.354 1 96.94 89 GLN A O 1
ATOM 704 N N . GLN A 1 90 ? -11.359 1.259 2.41 1 97.81 90 GLN A N 1
ATOM 705 C CA . GLN A 1 90 ? -10.188 1.467 1.559 1 97.81 90 GLN A CA 1
ATOM 706 C C . GLN A 1 90 ? -8.961 1.831 2.387 1 97.81 90 GLN A C 1
ATOM 708 O O . GLN A 1 90 ? -7.848 1.408 2.074 1 97.81 90 GLN A O 1
ATOM 713 N N . SER A 1 91 ? -9.242 2.604 3.43 1 98.31 91 SER A N 1
ATOM 714 C CA . SER A 1 91 ? -8.117 2.943 4.301 1 98.31 91 SER A CA 1
ATOM 715 C C . SER A 1 91 ? -7.547 1.7 4.977 1 98.31 91 SER A C 1
ATOM 717 O O . SER A 1 91 ? -6.332 1.571 5.121 1 98.31 91 SER A O 1
ATOM 719 N N . LEU A 1 92 ? -8.383 0.799 5.316 1 97.88 92 LEU A N 1
ATOM 720 C CA . LEU A 1 92 ? -7.926 -0.445 5.926 1 97.88 92 LEU A CA 1
ATOM 721 C C . LEU A 1 92 ? -7.109 -1.269 4.934 1 97.88 92 LEU A C 1
ATOM 723 O O . LEU A 1 92 ? -6.082 -1.846 5.297 1 97.88 92 LEU A O 1
ATOM 727 N N . GLY A 1 93 ? -7.582 -1.306 3.725 1 98.19 93 GLY A N 1
ATOM 728 C CA . GLY A 1 93 ? -6.828 -1.986 2.686 1 98.19 93 GLY A CA 1
ATOM 729 C C . GLY A 1 93 ? -5.461 -1.374 2.443 1 98.19 93 GLY A C 1
ATOM 730 O O . GLY A 1 93 ? -4.473 -2.092 2.271 1 98.19 93 GLY A O 1
ATOM 731 N N . ALA A 1 94 ? -5.426 -0.087 2.422 1 98.5 94 ALA A N 1
ATOM 732 C CA . ALA A 1 94 ? -4.172 0.635 2.23 1 98.5 94 ALA A CA 1
ATOM 733 C C . ALA A 1 94 ? -3.195 0.353 3.371 1 98.5 94 ALA A C 1
ATOM 735 O O . ALA A 1 94 ? -2.014 0.088 3.135 1 98.5 94 ALA A O 1
ATOM 736 N N . ILE A 1 95 ? -3.688 0.383 4.543 1 98.12 95 ILE A N 1
ATOM 737 C CA . ILE A 1 95 ? -2.881 0.127 5.73 1 98.12 95 ILE A CA 1
ATOM 738 C C . ILE A 1 95 ? -2.299 -1.283 5.668 1 98.12 95 ILE A C 1
ATOM 740 O O . ILE A 1 95 ? -1.105 -1.48 5.906 1 98.12 95 ILE A O 1
ATOM 744 N N . ARG A 1 96 ? -3.098 -2.195 5.246 1 97.06 96 ARG A N 1
ATOM 745 C CA . ARG A 1 96 ? -2.662 -3.582 5.102 1 97.06 96 ARG A CA 1
ATOM 746 C C . ARG A 1 96 ? -1.579 -3.707 4.035 1 97.06 96 ARG A C 1
ATOM 748 O O . ARG A 1 96 ? -0.565 -4.375 4.246 1 97.06 96 ARG A O 1
ATOM 755 N N . ALA A 1 97 ? -1.803 -3.133 2.951 1 97.5 97 ALA A N 1
ATOM 756 C CA . ALA A 1 97 ? -0.844 -3.219 1.853 1 97.5 97 ALA A CA 1
ATOM 757 C C . ALA A 1 97 ? 0.509 -2.643 2.258 1 97.5 97 ALA A C 1
ATOM 759 O O . ALA A 1 97 ? 1.555 -3.215 1.946 1 97.5 97 ALA A O 1
ATOM 760 N N . LEU A 1 98 ? 0.485 -1.579 2.979 1 97.38 98 L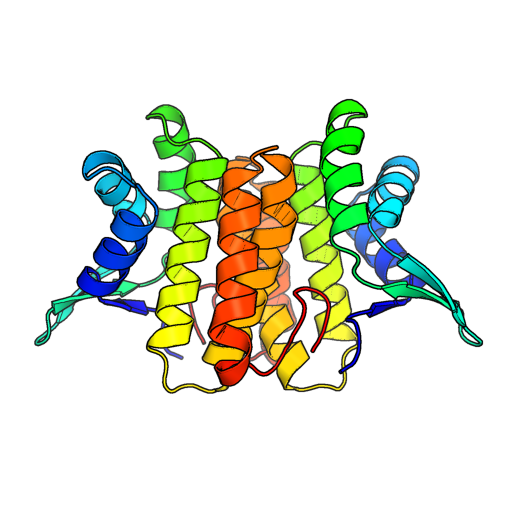EU A N 1
ATOM 761 C CA . LEU A 1 98 ? 1.715 -0.915 3.396 1 97.38 98 LEU A CA 1
ATOM 762 C C . LEU A 1 98 ? 2.439 -1.734 4.461 1 97.38 98 LEU A C 1
ATOM 764 O O . LEU A 1 98 ? 3.672 -1.739 4.512 1 97.38 98 LEU A O 1
ATOM 768 N N . PHE A 1 99 ? 1.716 -2.465 5.25 1 96.94 99 PHE A N 1
ATOM 769 C CA . PHE A 1 99 ? 2.328 -3.396 6.188 1 96.94 99 PHE A CA 1
ATOM 770 C C . PHE A 1 99 ? 3.139 -4.457 5.449 1 96.94 99 PHE A C 1
ATOM 772 O O . PHE A 1 99 ? 4.297 -4.707 5.793 1 96.94 99 PHE A O 1
ATOM 779 N N . PHE A 1 100 ? 2.596 -4.992 4.445 1 95.12 100 PHE A N 1
ATOM 780 C CA . PHE A 1 100 ? 3.256 -6.094 3.756 1 95.12 100 PHE A CA 1
ATOM 781 C C . PHE A 1 100 ? 4.465 -5.602 2.977 1 95.12 100 PHE A C 1
ATOM 783 O O . PHE A 1 100 ? 5.477 -6.301 2.873 1 95.12 100 PHE A O 1
ATOM 790 N N . ILE A 1 101 ? 4.438 -4.391 2.494 1 93.31 101 ILE A N 1
ATOM 791 C CA . ILE A 1 101 ? 5.586 -3.875 1.755 1 93.31 101 ILE A CA 1
ATOM 792 C C . ILE A 1 101 ? 6.668 -3.426 2.732 1 93.31 101 ILE A C 1
ATOM 794 O O . ILE A 1 101 ? 7.855 -3.426 2.396 1 93.31 101 ILE A O 1
ATOM 798 N N . SER A 1 102 ? 6.273 -3.072 3.93 1 92.75 102 SER A N 1
ATOM 799 C CA . SER A 1 102 ? 7.238 -2.574 4.902 1 92.75 102 SER A CA 1
ATOM 800 C C . SER A 1 102 ? 8.273 -3.639 5.254 1 92.75 102 SER A C 1
ATOM 802 O O . SER A 1 102 ? 9.375 -3.318 5.707 1 92.75 102 SER A O 1
ATOM 804 N N . SER A 1 103 ? 7.891 -4.848 5.07 1 86.94 103 SER A N 1
ATOM 805 C CA . SER A 1 103 ? 8.812 -5.938 5.359 1 86.94 103 SER A CA 1
ATOM 806 C C . SER A 1 103 ? 10.062 -5.848 4.488 1 86.94 1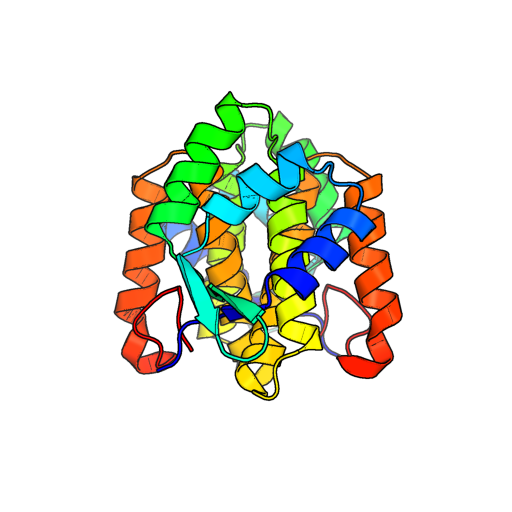03 SER A C 1
ATOM 808 O O . SER A 1 103 ? 11.109 -6.391 4.836 1 86.94 103 SER A O 1
ATOM 810 N N . SER A 1 104 ? 9.93 -5.195 3.348 1 83.62 104 SER A N 1
ATOM 811 C CA . SER A 1 104 ? 11.078 -5.012 2.465 1 83.62 104 SER A CA 1
ATOM 812 C C . SER A 1 104 ? 12.125 -4.094 3.096 1 83.62 104 SER A C 1
ATOM 814 O O . SER A 1 104 ? 13.273 -4.07 2.666 1 83.62 104 SER A O 1
ATOM 816 N N . CYS A 1 105 ? 11.781 -3.258 4.07 1 84.5 105 CYS A N 1
ATOM 817 C CA . CYS A 1 105 ? 12.695 -2.34 4.742 1 84.5 105 CYS A CA 1
ATOM 818 C C . CYS A 1 105 ? 13.445 -3.045 5.867 1 84.5 105 CYS A C 1
ATOM 820 O O . CYS A 1 105 ? 14.414 -2.51 6.398 1 84.5 105 CYS A O 1
ATOM 822 N N . ARG A 1 106 ? 13.156 -4.164 6.27 1 80.38 106 ARG A N 1
ATOM 823 C CA . ARG A 1 106 ? 13.797 -4.98 7.297 1 80.38 106 ARG A CA 1
ATOM 824 C C . ARG A 1 106 ? 13.82 -4.254 8.641 1 80.38 106 ARG A C 1
ATOM 826 O O . ARG A 1 106 ? 14.789 -4.355 9.391 1 80.38 106 ARG A O 1
ATOM 833 N N . SER A 1 107 ? 12.875 -3.412 8.844 1 86.5 107 SER A N 1
ATOM 834 C CA . SER A 1 107 ? 12.711 -2.727 10.125 1 86.5 107 SER A CA 1
ATOM 835 C C . SER A 1 107 ? 11.688 -3.428 11 1 86.5 107 SER A C 1
ATOM 837 O O . SER A 1 107 ? 10.477 -3.311 10.773 1 86.5 107 SER A O 1
ATOM 839 N N . VAL A 1 108 ? 12.141 -4.008 11.953 1 86.25 108 VAL A N 1
ATOM 840 C CA . VAL A 1 108 ? 11.273 -4.711 12.891 1 86.25 108 VAL A CA 1
ATOM 841 C C . VAL A 1 108 ? 10.398 -3.707 13.641 1 86.25 108 VAL A C 1
ATOM 843 O O . VAL A 1 108 ? 9.219 -3.963 13.883 1 86.25 108 VAL A O 1
ATOM 846 N N . ALA A 1 109 ? 11.039 -2.605 13.945 1 90.12 109 ALA A N 1
ATOM 847 C CA . ALA A 1 109 ? 10.305 -1.566 14.664 1 90.12 109 ALA A CA 1
ATOM 848 C C . ALA A 1 109 ? 9.117 -1.071 13.852 1 90.12 109 ALA A C 1
ATOM 850 O O . ALA A 1 109 ? 8.016 -0.896 14.391 1 90.12 109 ALA A O 1
ATOM 851 N N . GLN A 1 110 ? 9.297 -0.817 12.641 1 93.62 110 GLN A N 1
ATOM 852 C CA . GLN A 1 110 ? 8.234 -0.367 11.75 1 93.62 110 GLN A CA 1
ATOM 853 C C . GLN A 1 110 ? 7.129 -1.409 11.648 1 93.62 110 GLN A C 1
ATOM 855 O O . GLN A 1 110 ? 5.945 -1.079 11.766 1 93.62 110 GLN A O 1
ATOM 860 N N . GLN A 1 111 ? 7.473 -2.637 11.508 1 92.5 111 GLN A N 1
ATOM 861 C CA . GLN A 1 111 ? 6.5 -3.723 11.406 1 92.5 111 GLN A CA 1
ATOM 862 C C . GLN A 1 111 ? 5.703 -3.873 12.695 1 92.5 111 GLN A C 1
ATOM 864 O O . GLN A 1 111 ? 4.484 -4.039 12.664 1 92.5 111 GLN A O 1
ATOM 869 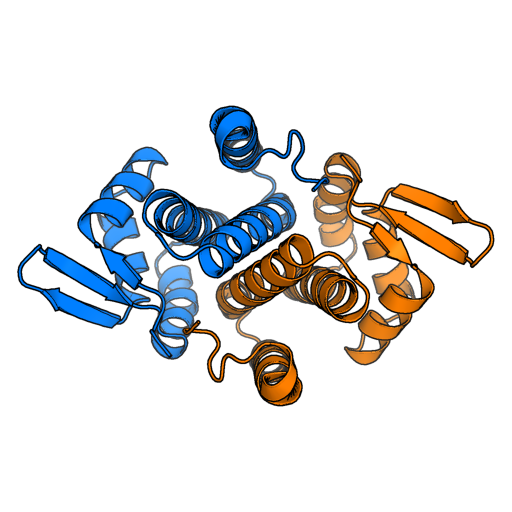N N . SER A 1 112 ? 6.426 -3.85 13.742 1 93.94 112 SER A N 1
ATOM 870 C CA . SER A 1 112 ? 5.785 -3.988 15.047 1 93.94 112 SER A CA 1
ATOM 871 C C . SER A 1 112 ? 4.801 -2.852 15.305 1 93.94 112 SER A C 1
ATOM 873 O O . SER A 1 112 ? 3.715 -3.074 15.844 1 93.94 112 SER A O 1
ATOM 875 N N . MET A 1 113 ? 5.188 -1.682 14.922 1 95.38 113 MET A N 1
ATOM 876 C CA . MET A 1 113 ? 4.328 -0.515 15.094 1 95.38 113 MET A CA 1
ATOM 877 C C . MET A 1 113 ? 3.027 -0.675 14.305 1 95.38 113 MET A C 1
ATOM 879 O O . MET A 1 113 ? 1.942 -0.436 14.844 1 95.38 113 MET A O 1
ATOM 883 N N . MET A 1 114 ? 3.131 -1.11 13.117 1 96.12 114 MET A N 1
ATOM 884 C CA . MET A 1 114 ? 1.958 -1.262 12.266 1 96.12 114 MET A CA 1
ATOM 885 C C . MET A 1 114 ? 1.058 -2.385 12.773 1 96.12 114 MET A C 1
ATOM 887 O O . MET A 1 114 ? -0.167 -2.248 12.773 1 96.12 114 MET A O 1
ATOM 891 N N . GLN A 1 115 ? 1.709 -3.398 13.219 1 93.88 115 GLN A N 1
ATOM 892 C CA . GLN A 1 115 ? 0.946 -4.52 13.758 1 93.88 115 GLN A CA 1
ATOM 893 C C . GLN A 1 115 ? 0.237 -4.133 15.055 1 93.88 115 GLN A C 1
ATOM 895 O O . GLN A 1 115 ? -0.895 -4.559 15.297 1 93.88 115 GLN A O 1
ATOM 900 N N . GLN A 1 116 ? 0.963 -3.42 15.844 1 95.5 116 GLN A N 1
ATOM 901 C CA . GLN A 1 116 ? 0.375 -2.982 17.109 1 95.5 116 GLN A CA 1
ATOM 902 C C . GLN A 1 116 ? -0.85 -2.104 16.859 1 95.5 116 GLN A C 1
ATOM 904 O O . GLN A 1 116 ? -1.876 -2.264 17.531 1 95.5 116 GLN A O 1
ATOM 909 N N . TRP A 1 117 ? -0.707 -1.193 15.977 1 96.75 117 TRP A N 1
ATOM 910 C CA . TRP A 1 117 ? -1.86 -0.359 15.656 1 96.75 117 TRP A CA 1
ATOM 911 C C . TRP A 1 117 ? -3.045 -1.214 15.219 1 96.75 117 TRP A C 1
ATOM 913 O O . TRP A 1 117 ? -4.18 -0.979 15.648 1 96.75 117 TRP A O 1
ATOM 923 N N . TRP A 1 118 ? -2.795 -2.178 14.32 1 96.62 118 TRP A N 1
ATOM 924 C CA . TRP A 1 118 ? -3.869 -3.025 13.812 1 96.62 118 TRP A CA 1
ATOM 925 C C . TRP A 1 118 ? -4.578 -3.75 14.945 1 96.62 118 TRP A C 1
ATOM 927 O O . TRP A 1 118 ? -5.809 -3.838 14.961 1 96.62 118 TRP A O 1
ATOM 937 N N . ARG A 1 119 ? -3.805 -4.184 15.883 1 94.44 119 ARG A N 1
ATOM 938 C CA . ARG A 1 119 ? -4.371 -4.891 17.031 1 94.44 119 ARG A CA 1
ATOM 939 C C . ARG A 1 119 ? -5.164 -3.941 17.922 1 94.44 119 ARG A C 1
ATOM 941 O O . ARG A 1 119 ? -6.266 -4.273 18.359 1 94.44 119 ARG A O 1
ATOM 948 N N . ASP A 1 120 ? -4.629 -2.807 18.188 1 95.31 120 ASP A N 1
ATOM 949 C CA . ASP A 1 120 ? -5.258 -1.835 19.062 1 95.31 120 ASP A CA 1
ATOM 950 C C . ASP A 1 120 ? -6.602 -1.37 18.516 1 95.31 120 ASP A C 1
ATOM 952 O O . ASP A 1 120 ? -7.516 -1.05 19.281 1 95.31 120 ASP A O 1
ATOM 956 N N . TYR A 1 121 ? -6.73 -1.353 17.234 1 95.44 121 TYR A N 1
ATOM 957 C CA . TYR A 1 121 ? -7.93 -0.808 16.609 1 95.44 121 TYR A CA 1
ATOM 958 C C . TYR A 1 121 ? -8.844 -1.925 16.125 1 95.44 121 TYR A C 1
ATOM 960 O O . TYR A 1 121 ? -9.789 -1.678 15.367 1 95.44 121 TYR A O 1
ATOM 968 N N . GLU A 1 122 ? -8.594 -3.152 16.594 1 93.75 122 GLU A N 1
ATOM 969 C CA . GLU A 1 122 ? -9.422 -4.301 16.234 1 93.75 122 GLU A CA 1
ATOM 970 C C . GLU A 1 122 ? -10.891 -4.051 16.578 1 93.75 122 GLU A C 1
ATOM 972 O O . GLU A 1 122 ? -11.781 -4.363 15.789 1 93.75 122 GLU A O 1
ATOM 977 N N . PRO A 1 123 ? -11.203 -3.486 17.672 1 93.12 123 PRO A N 1
ATOM 978 C CA . PRO A 1 123 ? -12.609 -3.232 18 1 93.12 123 PRO A CA 1
ATOM 979 C C . PRO A 1 123 ? -13.297 -2.328 16.984 1 93.12 123 PRO A C 1
ATOM 981 O O . PRO A 1 123 ? -14.508 -2.43 16.781 1 93.12 123 PRO A O 1
ATOM 984 N N . GLU A 1 124 ? -12.539 -1.452 16.297 1 92.19 124 GLU A N 1
ATOM 985 C CA . GLU A 1 124 ? -13.109 -0.498 15.344 1 92.19 124 GLU A CA 1
ATOM 986 C C . GLU A 1 124 ? -13.258 -1.117 13.961 1 92.19 124 GLU A C 1
ATOM 988 O O . GLU A 1 124 ? -14.289 -0.94 13.297 1 92.19 124 GLU A O 1
ATOM 993 N N . HIS A 1 125 ? -12.266 -1.841 13.508 1 91.44 125 HIS A N 1
ATOM 994 C CA . HIS A 1 125 ? -12.336 -2.34 12.141 1 91.44 125 HIS A CA 1
ATOM 995 C C . HIS A 1 125 ? -12.781 -3.799 12.102 1 91.44 125 HIS A C 1
ATOM 997 O O . HIS A 1 125 ? -13.172 -4.309 11.055 1 91.44 125 HIS A O 1
ATOM 1003 N N . GLY A 1 126 ? -12.648 -4.551 13.242 1 89.38 126 GLY A N 1
ATOM 1004 C CA . GLY A 1 126 ? -13.297 -5.844 13.383 1 89.38 126 GLY A CA 1
ATOM 1005 C C . GLY A 1 126 ? -12.445 -6.996 12.883 1 89.38 126 GLY A C 1
ATOM 1006 O O . GLY A 1 126 ? -12.922 -8.133 12.805 1 89.38 126 GLY A O 1
ATOM 1007 N N . SER A 1 127 ? -11.203 -6.773 12.43 1 90.81 127 SER A N 1
ATOM 1008 C CA . SER A 1 127 ? -10.312 -7.824 11.938 1 90.81 127 SER A CA 1
ATOM 1009 C C . SER A 1 127 ? -9.141 -8.039 12.891 1 90.81 127 SER A C 1
ATOM 1011 O O . SER A 1 127 ? -8.312 -7.152 13.07 1 90.81 127 SER A O 1
ATOM 1013 N N . PRO A 1 128 ? -9.055 -9.219 13.398 1 87.19 128 PRO A N 1
ATOM 1014 C CA . PRO A 1 128 ? -8.016 -9.445 14.414 1 87.19 128 PRO A CA 1
ATOM 1015 C C . PRO A 1 128 ? -6.613 -9.508 13.812 1 87.19 128 PRO A C 1
ATOM 1017 O O . PRO A 1 128 ? -5.629 -9.227 14.5 1 87.19 128 PRO A O 1
ATOM 1020 N N . MET A 1 129 ? -6.539 -9.969 12.578 1 91.56 129 MET A N 1
ATOM 1021 C CA . MET A 1 129 ? -5.227 -10.109 11.953 1 91.56 129 MET A CA 1
ATOM 1022 C C . MET A 1 129 ? -5.137 -9.297 10.672 1 91.56 129 MET A C 1
ATOM 1024 O O . MET A 1 129 ? -6.148 -9.062 10.008 1 91.56 129 MET A O 1
ATOM 1028 N N . MET A 1 130 ? -3.877 -8.969 10.352 1 92.19 130 MET A N 1
ATOM 1029 C CA . MET A 1 130 ? -3.609 -8.25 9.109 1 92.19 130 MET A CA 1
ATOM 1030 C C . MET A 1 130 ? -4.043 -9.07 7.898 1 92.19 130 MET A C 1
ATOM 1032 O O . MET A 1 130 ? -4.344 -8.516 6.84 1 92.19 130 MET A O 1
ATOM 1036 N N . GLU A 1 131 ? -4.215 -10.391 8.094 1 94.56 131 GLU A N 1
ATOM 1037 C CA . GLU A 1 131 ? -4.438 -11.312 6.98 1 94.56 131 GLU A CA 1
ATOM 1038 C C . GLU A 1 131 ? -5.922 -11.617 6.805 1 94.56 131 GLU A C 1
ATOM 1040 O O . GLU A 1 131 ? -6.312 -12.305 5.855 1 94.56 131 GLU A O 1
ATOM 1045 N N . SER A 1 132 ? -6.738 -11.008 7.633 1 92.44 132 SER A N 1
ATOM 1046 C CA . SER A 1 132 ? -8.109 -11.5 7.648 1 92.44 132 SER A CA 1
ATOM 1047 C C . SER A 1 132 ? -9.109 -10.352 7.543 1 92.44 132 SER A C 1
ATOM 1049 O O . SER A 1 132 ? -8.766 -9.195 7.797 1 92.44 132 SER A O 1
ATOM 1051 N N . ILE A 1 133 ? -10.281 -10.758 7.051 1 88.69 133 ILE A N 1
ATOM 1052 C CA . ILE A 1 133 ? -11.406 -9.82 7.008 1 88.69 133 ILE A CA 1
ATOM 1053 C C . ILE A 1 133 ? -12.594 -10.406 7.777 1 88.69 133 ILE A C 1
ATOM 1055 O O . ILE A 1 133 ? -12.742 -11.625 7.867 1 88.69 133 ILE A O 1
ATOM 1059 N N . MET B 1 1 ? -14.195 -14.953 10.766 1 71 1 MET B N 1
ATOM 1060 C CA . MET B 1 1 ? -13.109 -14.203 10.148 1 71 1 MET B CA 1
ATOM 1061 C C . MET B 1 1 ? -12.344 -15.07 9.156 1 71 1 MET B C 1
ATOM 1063 O O . MET B 1 1 ? -12.07 -16.25 9.43 1 71 1 MET B O 1
ATOM 1067 N N . SER B 1 2 ? -12.328 -14.672 7.855 1 88.69 2 SER B N 1
ATOM 1068 C CA . SER B 1 2 ? -11.688 -15.469 6.816 1 88.69 2 SER B CA 1
ATOM 1069 C C . SER B 1 2 ? -10.391 -14.812 6.336 1 88.69 2 SER B C 1
ATOM 1071 O O . SER B 1 2 ? -10.328 -13.594 6.199 1 88.69 2 SER B O 1
ATOM 1073 N N . VAL B 1 3 ? -9.398 -15.617 6.27 1 95.56 3 VAL B N 1
ATOM 1074 C CA . VAL B 1 3 ? -8.117 -15.141 5.762 1 95.56 3 VAL B CA 1
ATOM 1075 C C . VAL B 1 3 ? -8.25 -14.766 4.289 1 95.56 3 VAL B C 1
ATOM 1077 O O . VAL B 1 3 ? -8.883 -15.484 3.512 1 95.56 3 VAL B O 1
ATOM 1080 N N . ILE B 1 4 ? -7.758 -13.664 3.975 1 97.19 4 ILE B N 1
ATOM 1081 C CA . ILE B 1 4 ? -7.82 -13.211 2.592 1 97.19 4 ILE B CA 1
ATOM 1082 C C . ILE B 1 4 ? -6.988 -14.133 1.703 1 97.19 4 ILE B C 1
ATOM 1084 O O . ILE B 1 4 ? -5.809 -14.359 1.972 1 97.19 4 ILE B O 1
ATOM 1088 N N . SER B 1 5 ? -7.637 -14.625 0.723 1 96.94 5 SER B N 1
ATOM 1089 C CA . SER B 1 5 ? -7 -15.633 -0.113 1 96.94 5 SER B CA 1
ATOM 1090 C C . SER B 1 5 ? -7.422 -15.492 -1.571 1 96.94 5 SER B C 1
ATOM 1092 O O . SER B 1 5 ? -8.453 -14.883 -1.868 1 96.94 5 SER B O 1
ATOM 1094 N N . VAL B 1 6 ? -6.602 -15.984 -2.426 1 97.56 6 VAL B N 1
ATOM 1095 C CA . VAL B 1 6 ? -6.906 -16.047 -3.852 1 97.56 6 VAL B CA 1
ATOM 1096 C C . VAL B 1 6 ? -6.453 -17.391 -4.418 1 97.56 6 VAL B C 1
ATOM 1098 O O . VAL B 1 6 ? -5.633 -18.078 -3.811 1 97.56 6 VAL B O 1
ATOM 1101 N N . TYR B 1 7 ? -7.008 -17.734 -5.527 1 97.69 7 TYR B N 1
ATOM 1102 C CA . TYR B 1 7 ? -6.512 -18.938 -6.203 1 97.69 7 TYR B CA 1
ATOM 1103 C C . TYR B 1 7 ? -5.145 -18.672 -6.824 1 97.69 7 TYR B C 1
ATOM 1105 O O . TYR B 1 7 ? -4.926 -17.641 -7.453 1 97.69 7 TYR B O 1
ATOM 1113 N N . GLN B 1 8 ? -4.289 -19.641 -6.715 1 98.19 8 GLN B N 1
ATOM 1114 C CA . GLN B 1 8 ? -2.932 -19.516 -7.242 1 98.19 8 GLN B CA 1
ATOM 1115 C C . GLN B 1 8 ? -2.943 -19.297 -8.75 1 98.19 8 GLN B C 1
ATOM 1117 O O . GLN B 1 8 ? -2.135 -18.516 -9.273 1 98.19 8 GLN B O 1
ATOM 1122 N N . SER B 1 9 ? -3.803 -19.953 -9.422 1 97.75 9 SER B N 1
ATOM 1123 C CA . SER B 1 9 ? -3.871 -19.844 -10.875 1 97.75 9 SER B CA 1
ATOM 1124 C C . SER B 1 9 ? -4.164 -18.406 -11.297 1 97.75 9 SER B C 1
ATOM 1126 O O . SER B 1 9 ? -3.578 -17.906 -12.258 1 97.75 9 SER B O 1
ATOM 1128 N N . ASP B 1 10 ? -5.066 -17.797 -10.602 1 98.12 10 ASP B N 1
ATOM 1129 C CA . ASP B 1 10 ? -5.398 -16.406 -10.906 1 98.12 10 ASP B CA 1
ATOM 1130 C C . ASP B 1 10 ? -4.211 -15.484 -10.648 1 98.12 10 ASP B C 1
ATOM 1132 O O . ASP B 1 10 ? -3.945 -14.57 -11.43 1 98.12 10 ASP B O 1
ATOM 1136 N N . LEU B 1 11 ? -3.537 -15.703 -9.562 1 98.31 11 LEU B N 1
ATOM 1137 C CA . LEU B 1 11 ? -2.389 -14.883 -9.203 1 98.31 11 LEU B CA 1
ATOM 1138 C C . LEU B 1 11 ? -1.245 -15.078 -10.188 1 98.31 11 LEU B C 1
ATOM 1140 O O . LEU B 1 11 ? -0.617 -14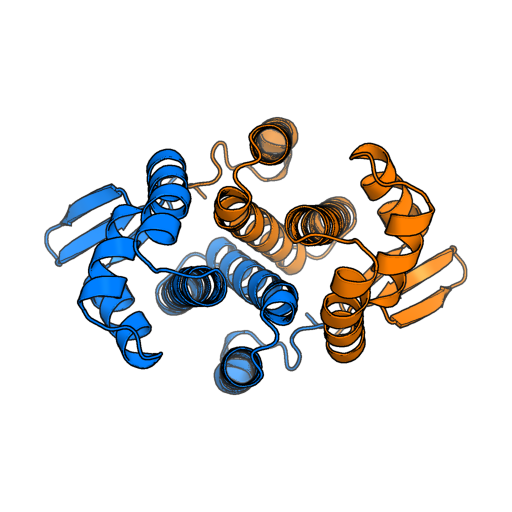.109 -10.617 1 98.31 11 LEU B O 1
ATOM 1144 N N . GLU B 1 12 ? -0.997 -16.266 -10.578 1 98.19 12 GLU B N 1
ATOM 1145 C CA . GLU B 1 12 ? 0.039 -16.531 -11.578 1 98.19 12 GLU B CA 1
ATOM 1146 C C . GLU B 1 12 ? -0.283 -15.852 -12.906 1 98.19 12 GLU B C 1
ATOM 1148 O O . GLU B 1 12 ? 0.604 -15.289 -13.555 1 98.19 12 GLU B O 1
ATOM 1153 N N . PHE B 1 13 ? -1.507 -15.992 -13.242 1 98 13 PHE B N 1
ATOM 1154 C CA . PHE B 1 13 ? -1.938 -15.359 -14.484 1 98 13 PHE B CA 1
ATOM 1155 C C . PHE B 1 13 ? -1.699 -13.859 -14.438 1 98 13 PHE B C 1
ATOM 1157 O O . PHE B 1 13 ? -1.187 -13.273 -15.391 1 98 13 PHE B O 1
ATOM 1164 N N . ALA B 1 14 ? -2.074 -13.227 -13.359 1 97.94 14 ALA B N 1
ATOM 1165 C CA . ALA B 1 14 ? -1.889 -11.789 -13.188 1 97.94 14 ALA B CA 1
ATOM 1166 C C . ALA B 1 14 ? -0.409 -11.422 -13.227 1 97.94 14 ALA B C 1
ATOM 1168 O O . ALA B 1 14 ? -0.021 -10.445 -13.875 1 97.94 14 ALA B O 1
ATOM 1169 N N . LEU B 1 15 ? 0.401 -12.164 -12.594 1 98 15 LEU B N 1
ATOM 1170 C CA . LEU B 1 15 ? 1.829 -11.875 -12.508 1 98 15 LEU B CA 1
ATOM 1171 C C . LEU B 1 15 ? 2.498 -12.039 -13.867 1 98 15 LEU B C 1
ATOM 1173 O O . LEU B 1 15 ? 3.348 -11.227 -14.25 1 98 15 LEU B O 1
ATOM 1177 N N . ARG B 1 16 ? 2.107 -13.039 -14.547 1 97.69 16 ARG B N 1
ATOM 1178 C CA . ARG B 1 16 ? 2.625 -13.203 -15.898 1 97.69 16 ARG B CA 1
ATOM 1179 C C . ARG B 1 16 ? 2.209 -12.039 -16.797 1 97.69 16 ARG B C 1
ATOM 1181 O O . ARG B 1 16 ? 2.992 -11.578 -17.625 1 97.69 16 ARG B O 1
ATOM 1188 N N . GLY B 1 17 ? 1.035 -11.609 -16.578 1 96.25 17 GLY B N 1
ATOM 1189 C CA . GLY B 1 17 ? 0.503 -10.508 -17.375 1 96.25 17 GLY B CA 1
ATOM 1190 C C . GLY B 1 17 ? 1.286 -9.219 -17.203 1 96.25 17 GLY B C 1
ATOM 1191 O O . GLY B 1 17 ? 1.276 -8.367 -18.094 1 96.25 17 GLY B O 1
ATOM 1192 N N . VAL B 1 18 ? 1.952 -9.148 -16.078 1 95.75 18 VAL B N 1
ATOM 1193 C CA . VAL B 1 18 ? 2.699 -7.918 -15.844 1 95.75 18 VAL B CA 1
ATOM 1194 C C . VAL B 1 18 ? 4.191 -8.172 -16.062 1 95.75 18 VAL B C 1
ATOM 1196 O O . VAL B 1 18 ? 5.027 -7.355 -15.656 1 95.75 18 VAL B O 1
ATOM 1199 N N . GLY B 1 19 ? 4.59 -9.352 -16.5 1 94.31 19 GLY B N 1
ATOM 1200 C CA . GLY B 1 19 ? 5.938 -9.562 -17 1 94.31 19 GLY B CA 1
ATOM 1201 C C . GLY B 1 19 ? 6.801 -10.391 -16.062 1 94.31 19 GLY B C 1
ATOM 1202 O O . GLY B 1 19 ? 8.008 -10.516 -16.266 1 94.31 19 GLY B O 1
ATOM 1203 N N . PHE B 1 20 ? 6.242 -10.969 -15.086 1 96 20 PHE B N 1
ATOM 1204 C CA . PHE B 1 20 ? 7.047 -11.773 -14.172 1 96 20 PHE B CA 1
ATOM 1205 C C . PHE B 1 20 ? 7.449 -13.094 -14.828 1 96 20 PHE B C 1
ATOM 1207 O O . PHE B 1 20 ? 6.641 -13.727 -15.5 1 96 20 PHE B O 1
ATOM 1214 N N . THR B 1 21 ? 8.672 -13.383 -14.602 1 95.06 21 THR B N 1
ATOM 1215 C CA . THR B 1 21 ? 9.148 -14.703 -15.008 1 95.06 21 THR B CA 1
ATOM 1216 C C . THR B 1 21 ? 8.641 -15.781 -14.047 1 95.06 21 THR B C 1
ATOM 1218 O O . THR B 1 21 ? 8.188 -15.469 -12.945 1 95.06 21 THR B O 1
ATOM 1221 N N . SER B 1 22 ? 8.766 -17.031 -14.484 1 95.19 22 SER B N 1
ATOM 1222 C CA . SER B 1 22 ? 8.359 -18.156 -13.641 1 95.19 22 SER B CA 1
ATOM 1223 C C . SER B 1 22 ? 9.148 -18.188 -12.344 1 95.19 22 SER B C 1
ATOM 1225 O O . SER B 1 22 ? 8.602 -18.5 -11.281 1 95.19 22 SER B O 1
ATOM 1227 N N . ARG B 1 23 ? 10.359 -17.875 -12.43 1 93.44 23 ARG B N 1
ATOM 1228 C CA . ARG B 1 23 ? 11.211 -17.875 -11.25 1 93.44 23 ARG B CA 1
ATOM 1229 C C . ARG B 1 23 ? 10.734 -16.844 -10.234 1 93.44 23 ARG B C 1
ATOM 1231 O O . ARG B 1 23 ? 10.602 -17.141 -9.047 1 93.44 23 ARG B O 1
ATOM 1238 N N . LYS B 1 24 ? 10.477 -15.641 -10.656 1 93.88 24 LYS B N 1
ATOM 1239 C CA . LYS B 1 24 ? 10.016 -14.578 -9.773 1 93.88 24 LYS B CA 1
ATOM 1240 C C . LYS B 1 24 ? 8.648 -14.898 -9.18 1 93.88 24 LYS B C 1
ATOM 1242 O O . LYS B 1 24 ? 8.383 -14.609 -8.008 1 93.88 24 LYS B O 1
ATOM 1247 N N . ILE B 1 25 ? 7.832 -15.508 -10.008 1 96.5 25 ILE B N 1
ATOM 1248 C CA . ILE B 1 25 ? 6.504 -15.898 -9.547 1 96.5 25 ILE B CA 1
ATOM 1249 C C . ILE B 1 25 ? 6.621 -16.906 -8.414 1 96.5 25 ILE B C 1
ATOM 1251 O O . ILE B 1 25 ? 6 -16.75 -7.359 1 96.5 25 ILE B O 1
ATOM 1255 N N . ASN B 1 26 ? 7.453 -17.875 -8.617 1 94.56 26 ASN B N 1
ATOM 1256 C CA . ASN B 1 26 ? 7.633 -18.906 -7.605 1 94.56 26 ASN B CA 1
ATOM 1257 C C . ASN B 1 26 ? 8.188 -18.344 -6.305 1 94.56 26 ASN B C 1
ATOM 1259 O O . ASN B 1 26 ? 7.816 -18.781 -5.219 1 94.56 26 ASN B O 1
ATOM 1263 N N . MET B 1 27 ? 9 -17.422 -6.453 1 94 27 MET B N 1
ATOM 1264 C CA . MET B 1 27 ? 9.555 -16.781 -5.266 1 94 27 MET B CA 1
ATOM 1265 C C . MET B 1 27 ? 8.484 -16.016 -4.5 1 94 27 MET B C 1
ATOM 1267 O O . MET B 1 27 ? 8.398 -16.109 -3.275 1 94 27 MET B O 1
ATOM 1271 N N . PHE B 1 28 ? 7.66 -15.281 -5.199 1 95.38 28 PHE B N 1
ATOM 1272 C CA . PHE B 1 28 ? 6.633 -14.477 -4.547 1 95.38 28 PHE B CA 1
ATOM 1273 C C . PHE B 1 28 ? 5.57 -15.367 -3.916 1 95.38 28 PHE B C 1
ATOM 1275 O O . PHE B 1 28 ? 5.047 -15.055 -2.846 1 95.38 28 PHE B O 1
ATOM 1282 N N . LEU B 1 29 ? 5.285 -16.453 -4.535 1 96.06 29 LEU B N 1
ATOM 1283 C CA . LEU B 1 29 ? 4.23 -17.328 -4.047 1 96.06 29 LEU B CA 1
ATOM 1284 C C . LEU B 1 29 ? 4.609 -17.938 -2.703 1 96.06 29 LEU B C 1
ATOM 1286 O O . LEU B 1 29 ? 3.746 -18.438 -1.971 1 96.06 29 LEU B O 1
ATOM 1290 N N . LYS B 1 30 ? 5.844 -17.906 -2.393 1 95 30 LYS B N 1
ATOM 1291 C CA . LYS B 1 30 ? 6.293 -18.422 -1.099 1 95 30 LYS B CA 1
ATOM 1292 C C . LYS B 1 30 ? 5.812 -17.516 0.04 1 95 30 LYS B C 1
ATOM 1294 O O . LYS B 1 30 ? 5.875 -17.906 1.209 1 95 30 LYS B O 1
ATOM 1299 N N . ALA B 1 31 ? 5.309 -16.391 -0.285 1 94.62 31 ALA B N 1
ATOM 1300 C CA . ALA B 1 31 ? 4.844 -15.445 0.722 1 94.62 31 ALA B CA 1
ATOM 1301 C C . ALA B 1 31 ? 3.479 -15.844 1.267 1 94.62 31 ALA B C 1
ATOM 1303 O O . ALA B 1 31 ? 2.979 -15.242 2.219 1 94.62 31 ALA B O 1
ATOM 1304 N N . PHE B 1 32 ? 2.932 -16.891 0.732 1 97 32 PHE B N 1
ATOM 1305 C CA . PHE B 1 32 ? 1.561 -17.266 1.068 1 97 32 PHE B CA 1
ATOM 1306 C C . PHE B 1 32 ? 1.509 -18.641 1.692 1 97 32 PHE B C 1
ATOM 1308 O O . PHE B 1 32 ? 2.389 -19.469 1.451 1 97 32 PHE B O 1
ATOM 1315 N N . ASN B 1 33 ? 0.509 -18.766 2.518 1 97.06 33 ASN B N 1
ATOM 1316 C CA . ASN B 1 33 ? 0.148 -20.141 2.895 1 97.06 33 ASN B CA 1
ATOM 1317 C C . ASN B 1 33 ? -0.653 -20.828 1.797 1 97.06 33 ASN B C 1
ATOM 1319 O O . ASN B 1 33 ? -1.684 -20.312 1.356 1 97.06 33 ASN B O 1
ATOM 1323 N N . LYS B 1 34 ? -0.182 -22 1.415 1 97.19 34 LYS B N 1
ATOM 1324 C CA . LYS B 1 34 ? -0.83 -22.688 0.306 1 97.19 34 LYS B CA 1
ATOM 1325 C C . LYS B 1 34 ? -1.597 -23.906 0.795 1 97.19 34 LYS B C 1
ATOM 1327 O O . LYS B 1 34 ? -1.11 -24.656 1.65 1 97.19 34 LYS B O 1
ATOM 1332 N N . GLU B 1 35 ? -2.807 -23.969 0.283 1 96.19 35 GLU B N 1
ATOM 1333 C CA . GLU B 1 35 ? -3.637 -25.141 0.564 1 96.19 35 GLU B CA 1
ATOM 1334 C C . GLU B 1 35 ? -4.34 -25.641 -0.697 1 96.19 35 GLU B C 1
ATOM 1336 O O . GLU B 1 35 ? -4.812 -24.828 -1.505 1 96.19 35 GLU B O 1
ATOM 1341 N N . THR B 1 36 ? -4.418 -26.969 -0.861 1 94.06 36 THR B N 1
ATOM 1342 C CA . THR B 1 36 ? -5.09 -27.547 -2.014 1 94.06 36 THR B CA 1
ATOM 1343 C C . THR B 1 36 ? -6.586 -27.703 -1.748 1 94.06 36 THR B C 1
ATOM 1345 O O . THR B 1 36 ? -6.988 -28.297 -0.746 1 94.06 36 THR B O 1
ATOM 1348 N N . ALA B 1 37 ? -7.363 -27.031 -2.619 1 90.62 37 ALA B N 1
ATOM 1349 C CA . ALA B 1 37 ? -8.812 -27.172 -2.586 1 90.62 37 ALA B CA 1
ATOM 1350 C C . ALA B 1 37 ? -9.32 -27.906 -3.826 1 90.62 37 ALA B C 1
ATOM 1352 O O . ALA B 1 37 ? -8.539 -28.234 -4.719 1 90.62 37 ALA B O 1
ATOM 1353 N N . SER B 1 38 ? -10.625 -28.25 -3.76 1 90.62 38 SER B N 1
ATOM 1354 C CA . SER B 1 38 ? -11.242 -29 -4.848 1 90.62 38 SER B CA 1
ATOM 1355 C C . SER B 1 38 ? -11.055 -28.297 -6.184 1 90.62 38 SER B C 1
ATOM 1357 O O . SER B 1 38 ? -10.859 -28.938 -7.215 1 90.62 38 SER B O 1
ATOM 1359 N N . GLN B 1 39 ? -11.039 -27 -6.227 1 89.69 39 GLN B N 1
ATOM 1360 C CA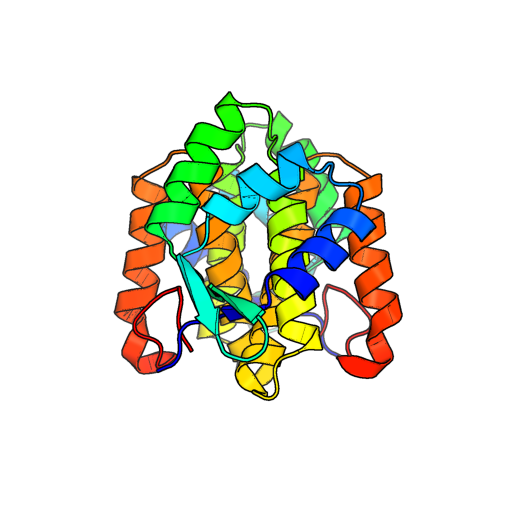 . GLN B 1 39 ? -11.008 -26.219 -7.465 1 89.69 39 GLN B CA 1
ATOM 1361 C C . GLN B 1 39 ? -9.594 -25.75 -7.777 1 89.69 39 GLN B C 1
ATOM 1363 O O . GLN B 1 39 ? -9.367 -25.094 -8.797 1 89.69 39 GLN B O 1
ATOM 1368 N N . GLY B 1 40 ? -8.641 -26.031 -6.902 1 93.69 40 GLY B N 1
ATOM 1369 C CA . GLY B 1 40 ? -7.27 -25.609 -7.148 1 93.69 40 GLY B CA 1
ATOM 1370 C C . GLY B 1 40 ? -6.527 -25.234 -5.887 1 93.69 40 GLY B C 1
ATOM 1371 O O . GLY B 1 40 ? -7.016 -25.453 -4.777 1 93.69 40 GLY B O 1
ATOM 1372 N N . VAL B 1 41 ? -5.348 -24.703 -6.117 1 97.25 41 VAL B N 1
ATOM 1373 C CA . VAL B 1 41 ? -4.52 -24.312 -4.988 1 97.25 41 VAL B CA 1
ATOM 1374 C C . VAL B 1 41 ? -4.91 -22.906 -4.531 1 97.25 41 VAL B C 1
ATOM 1376 O O . VAL B 1 41 ? -5.074 -22 -5.355 1 97.25 41 VAL B O 1
ATOM 1379 N N . VAL B 1 42 ? -5.102 -22.75 -3.252 1 97.25 42 VAL B N 1
ATOM 1380 C CA . VAL B 1 42 ? -5.473 -21.469 -2.66 1 97.25 42 VAL B CA 1
ATOM 1381 C C . VAL B 1 42 ? -4.27 -20.859 -1.939 1 97.25 42 VAL B C 1
ATOM 1383 O O . VAL B 1 42 ? -3.6 -21.531 -1.16 1 97.25 42 VAL B O 1
ATOM 1386 N N . CYS B 1 43 ? -3.967 -19.625 -2.246 1 97.62 43 CYS B N 1
ATOM 1387 C CA . CYS B 1 43 ? -2.922 -18.859 -1.59 1 97.62 43 CYS B CA 1
ATOM 1388 C C . CYS B 1 43 ? -3.518 -17.875 -0.58 1 97.62 43 CYS B C 1
ATOM 1390 O O . CYS B 1 43 ? -4.227 -16.953 -0.957 1 97.62 43 CYS B O 1
ATOM 1392 N N . SER B 1 44 ? -3.199 -18.078 0.668 1 97.44 44 SER B N 1
ATOM 1393 C CA . SER B 1 44 ? -3.727 -17.234 1.74 1 97.44 44 SER B CA 1
ATOM 1394 C C . SER B 1 44 ? -2.643 -16.344 2.326 1 97.44 44 SER B C 1
ATOM 1396 O O . SER B 1 44 ? -1.499 -16.766 2.494 1 97.44 44 SER B O 1
ATOM 1398 N N . LEU B 1 45 ? -3.012 -15.141 2.621 1 96.81 45 LEU B N 1
ATOM 1399 C CA . LEU B 1 45 ? -2.057 -14.211 3.217 1 96.81 45 LEU B CA 1
ATOM 1400 C C . LEU B 1 45 ? -1.456 -14.797 4.492 1 96.81 45 LEU B C 1
ATOM 1402 O O . LEU B 1 45 ? -2.162 -15.422 5.289 1 96.81 45 LEU B O 1
ATOM 1406 N N . ASP B 1 46 ? -0.227 -14.609 4.613 1 95.44 46 ASP B N 1
ATOM 1407 C CA . ASP B 1 46 ? 0.563 -15.031 5.766 1 95.44 46 ASP B CA 1
ATOM 1408 C C . ASP B 1 46 ? 1.694 -14.047 6.043 1 95.44 46 ASP B C 1
ATOM 1410 O O . ASP B 1 46 ? 2.682 -14 5.309 1 95.44 46 ASP B O 1
ATOM 1414 N N . SER B 1 47 ? 1.58 -13.312 7.117 1 92.31 47 SER B N 1
ATOM 1415 C CA . SER B 1 47 ? 2.494 -12.211 7.395 1 92.31 47 SER B CA 1
ATOM 1416 C C . SER B 1 47 ? 3.912 -12.711 7.637 1 92.31 47 SER B C 1
ATOM 1418 O O . SER B 1 47 ? 4.883 -12.062 7.246 1 92.31 47 SER B O 1
ATOM 1420 N N . GLN B 1 48 ? 4.039 -13.812 8.273 1 92 48 GLN B N 1
ATOM 1421 C CA . GLN B 1 48 ? 5.367 -14.352 8.547 1 92 48 GLN B CA 1
ATOM 1422 C C . GLN B 1 48 ? 6.062 -14.789 7.266 1 92 48 GLN B C 1
ATOM 1424 O O . GLN B 1 48 ? 7.238 -14.469 7.051 1 92 48 GLN B O 1
ATOM 1429 N N . ARG B 1 49 ? 5.367 -15.461 6.445 1 93.31 49 ARG B N 1
ATOM 1430 C CA . ARG B 1 49 ? 5.945 -15.898 5.176 1 93.31 49 ARG B CA 1
ATOM 1431 C C . ARG B 1 49 ? 6.285 -14.711 4.289 1 93.31 49 ARG B C 1
ATOM 1433 O O . ARG B 1 49 ? 7.328 -14.695 3.635 1 93.31 49 ARG B O 1
ATOM 1440 N N . ALA B 1 50 ? 5.348 -13.773 4.262 1 92.44 50 ALA B N 1
ATOM 1441 C CA . ALA B 1 50 ? 5.582 -12.57 3.467 1 92.44 50 ALA B CA 1
ATOM 1442 C C . ALA B 1 50 ? 6.863 -11.859 3.898 1 92.44 50 ALA B C 1
ATOM 1444 O O . ALA B 1 50 ? 7.648 -11.414 3.057 1 92.44 50 ALA B O 1
ATOM 1445 N N . MET B 1 51 ? 7.078 -11.773 5.184 1 88.81 51 MET B N 1
ATOM 1446 C CA . MET B 1 51 ? 8.273 -11.117 5.707 1 88.81 51 MET B CA 1
ATOM 1447 C C . MET B 1 51 ? 9.531 -11.867 5.285 1 88.81 51 MET B C 1
ATOM 1449 O O . MET B 1 51 ? 10.523 -11.25 4.883 1 88.81 51 MET B O 1
ATOM 1453 N N . LEU B 1 52 ? 9.492 -13.094 5.332 1 87.81 52 LEU B N 1
ATOM 1454 C CA . LEU B 1 52 ? 10.641 -13.922 4.973 1 87.81 52 LEU B CA 1
ATOM 1455 C C . LEU B 1 52 ? 10.969 -13.773 3.492 1 87.81 52 LEU B C 1
ATOM 1457 O O . LEU B 1 52 ? 12.141 -13.656 3.119 1 87.81 52 LEU B O 1
ATOM 1461 N N . VAL B 1 53 ? 10 -13.766 2.715 1 88.56 53 VAL B N 1
ATOM 1462 C CA . VAL B 1 53 ? 10.195 -13.68 1.271 1 88.56 53 VAL B CA 1
ATOM 1463 C C . VAL B 1 53 ? 10.742 -12.305 0.901 1 88.56 53 VAL B C 1
ATOM 1465 O O . VAL B 1 53 ? 11.586 -12.18 0.013 1 88.56 53 VAL B O 1
ATOM 1468 N N . ASN B 1 54 ? 10.234 -11.336 1.53 1 82.88 54 ASN B N 1
ATOM 1469 C CA . ASN B 1 54 ? 10.734 -9.992 1.245 1 82.88 54 ASN B CA 1
ATOM 1470 C C . ASN B 1 54 ? 12.211 -9.859 1.587 1 82.88 54 ASN B C 1
ATOM 1472 O O . ASN B 1 54 ? 12.977 -9.242 0.836 1 82.88 54 ASN B O 1
ATOM 1476 N N . VAL B 1 55 ? 12.594 -10.461 2.645 1 78.88 55 VAL B N 1
ATOM 1477 C CA . VAL B 1 55 ? 13.992 -10.398 3.07 1 78.88 55 VAL B CA 1
ATOM 1478 C C . VAL B 1 55 ? 14.844 -11.273 2.158 1 78.88 55 VAL B C 1
ATOM 1480 O O . VAL B 1 55 ? 15.828 -10.805 1.581 1 78.88 55 VAL B O 1
ATOM 1483 N N . ASN B 1 56 ? 14.352 -12.477 1.915 1 79.62 56 ASN B N 1
ATOM 1484 C CA . ASN B 1 56 ? 15.117 -13.438 1.129 1 79.62 56 ASN B CA 1
ATOM 1485 C C . ASN B 1 56 ? 15.047 -13.125 -0.363 1 79.62 56 ASN B C 1
ATOM 1487 O O . ASN B 1 56 ? 16 -13.367 -1.098 1 79.62 56 ASN B O 1
ATOM 1491 N N . GLY B 1 57 ? 13.938 -12.727 -0.738 1 76.12 57 GLY B N 1
ATOM 1492 C CA . GLY B 1 57 ? 13.75 -12.414 -2.146 1 76.12 57 GLY B CA 1
ATOM 1493 C C . GLY B 1 57 ? 14.641 -11.289 -2.633 1 76.12 57 GLY B C 1
ATOM 1494 O O . GLY B 1 57 ? 15.172 -11.352 -3.742 1 76.12 57 GLY B O 1
ATOM 1495 N N . THR B 1 58 ? 14.75 -10.344 -1.782 1 72.69 58 THR B N 1
ATOM 1496 C CA . THR B 1 58 ? 15.664 -9.258 -2.127 1 72.69 58 THR B CA 1
ATOM 1497 C C . THR B 1 58 ? 17.078 -9.781 -2.348 1 72.69 58 THR B C 1
ATOM 1499 O O . THR B 1 58 ? 17.75 -9.383 -3.299 1 72.69 58 THR B O 1
ATOM 1502 N N . GLU B 1 59 ? 17.375 -10.719 -1.631 1 74.75 59 GLU B N 1
ATOM 1503 C CA . GLU B 1 59 ? 18.688 -11.336 -1.75 1 74.75 59 GLU B CA 1
ATOM 1504 C C . GLU B 1 59 ? 18.797 -12.164 -3.023 1 74.75 59 GLU B C 1
ATOM 1506 O O . GLU B 1 59 ? 19.891 -12.336 -3.568 1 74.75 59 GLU B O 1
ATOM 1511 N N . GLN B 1 60 ? 17.641 -12.531 -3.461 1 76.38 60 GLN B N 1
ATOM 1512 C CA . GLN B 1 60 ? 17.641 -13.406 -4.629 1 76.38 60 GLN B CA 1
ATOM 1513 C C . GLN B 1 60 ? 17.312 -12.625 -5.898 1 76.38 60 GLN B C 1
ATOM 1515 O O . GLN B 1 60 ? 17.078 -13.211 -6.957 1 76.38 60 GLN B O 1
ATOM 1520 N N . GLY B 1 61 ? 17.188 -11.406 -5.805 1 79.25 61 GLY B N 1
ATOM 1521 C CA . GLY B 1 61 ? 17.141 -10.602 -7.016 1 79.25 61 GLY B CA 1
ATOM 1522 C C . GLY B 1 61 ? 15.797 -9.906 -7.207 1 79.25 61 GLY B C 1
ATOM 1523 O O . GLY B 1 61 ? 15.594 -9.219 -8.203 1 79.25 61 GLY B O 1
ATOM 1524 N N . LEU B 1 62 ? 14.875 -10.133 -6.355 1 85.75 62 LEU B N 1
ATOM 1525 C CA . LEU B 1 62 ? 13.664 -9.312 -6.418 1 85.75 62 LEU B CA 1
ATOM 1526 C C . LEU B 1 62 ? 13.93 -7.914 -5.875 1 85.75 62 LEU B C 1
ATOM 1528 O O . LEU B 1 62 ? 14.461 -7.762 -4.773 1 85.75 62 LEU B O 1
ATOM 1532 N N . CYS B 1 63 ? 13.641 -6.969 -6.637 1 88.38 63 CYS B N 1
ATOM 1533 C CA . CYS B 1 63 ? 13.805 -5.594 -6.184 1 88.38 63 CYS B CA 1
ATOM 1534 C C . CYS B 1 63 ? 12.492 -5.027 -5.648 1 88.38 63 CYS B C 1
ATOM 1536 O O . CYS B 1 63 ? 11.461 -5.691 -5.707 1 88.38 63 CYS B O 1
ATOM 1538 N N . LEU B 1 64 ? 12.578 -3.879 -5.152 1 87.81 64 LEU B N 1
ATOM 1539 C CA . LEU B 1 64 ? 11.406 -3.232 -4.562 1 87.81 64 LEU B CA 1
ATOM 1540 C C . LEU B 1 64 ? 10.289 -3.096 -5.586 1 87.81 64 LEU B C 1
ATOM 1542 O O . LEU B 1 64 ? 9.117 -3.33 -5.266 1 87.81 64 LEU B O 1
ATOM 1546 N N . SER B 1 65 ? 10.672 -2.77 -6.723 1 92.31 65 SER B N 1
ATOM 1547 C CA . SER B 1 65 ? 9.688 -2.627 -7.789 1 92.31 65 SER B CA 1
ATOM 1548 C C . SER B 1 65 ? 8.953 -3.939 -8.039 1 92.31 65 SER B C 1
ATOM 1550 O O . SER B 1 65 ? 7.738 -3.945 -8.258 1 92.31 65 SER B O 1
ATOM 1552 N N . ASP B 1 66 ? 9.672 -5.051 -7.969 1 93.62 66 ASP B N 1
ATOM 1553 C CA . ASP B 1 66 ? 9.07 -6.375 -8.125 1 93.62 66 ASP B CA 1
ATOM 1554 C C . ASP B 1 66 ? 8.055 -6.652 -7.023 1 93.62 66 ASP B C 1
ATOM 1556 O O . ASP B 1 66 ? 6.945 -7.109 -7.297 1 93.62 66 ASP B O 1
ATOM 1560 N N . PHE B 1 67 ? 8.445 -6.32 -5.859 1 93.56 67 PHE B N 1
ATOM 1561 C CA . PHE B 1 67 ? 7.57 -6.602 -4.727 1 93.56 67 PHE B CA 1
ATOM 1562 C C . PHE B 1 67 ? 6.301 -5.758 -4.797 1 93.56 67 PHE B C 1
ATOM 1564 O O . PHE B 1 67 ? 5.199 -6.266 -4.574 1 93.56 67 PHE B O 1
ATOM 1571 N N . ILE B 1 68 ? 6.434 -4.516 -5.117 1 95.25 68 ILE B N 1
ATOM 1572 C CA . ILE B 1 68 ? 5.273 -3.635 -5.207 1 95.25 68 ILE B CA 1
ATOM 1573 C C . ILE B 1 68 ? 4.324 -4.145 -6.289 1 95.25 68 ILE B C 1
ATOM 1575 O O . ILE B 1 68 ? 3.115 -4.258 -6.059 1 95.25 68 ILE B O 1
ATOM 1579 N N . THR B 1 69 ? 4.91 -4.496 -7.379 1 96.94 69 THR B N 1
ATOM 1580 C CA . THR B 1 69 ? 4.09 -4.961 -8.492 1 96.94 69 THR B CA 1
ATOM 1581 C C . THR B 1 69 ? 3.408 -6.281 -8.148 1 96.94 69 THR B C 1
ATOM 1583 O O . THR B 1 69 ? 2.248 -6.5 -8.5 1 96.94 69 THR B O 1
ATOM 1586 N N . ALA B 1 70 ? 4.137 -7.152 -7.5 1 97.06 70 ALA B N 1
ATOM 1587 C CA . ALA B 1 70 ? 3.58 -8.453 -7.129 1 97.06 70 ALA B CA 1
ATOM 1588 C C . ALA B 1 70 ? 2.424 -8.289 -6.145 1 97.06 70 ALA B C 1
ATOM 1590 O O . ALA B 1 70 ? 1.355 -8.875 -6.336 1 97.06 70 ALA B O 1
ATOM 1591 N N . TRP B 1 71 ? 2.641 -7.523 -5.152 1 97.5 71 TRP B N 1
ATOM 1592 C CA . TRP B 1 71 ? 1.576 -7.277 -4.188 1 97.5 71 TRP B CA 1
ATOM 1593 C C . TRP B 1 71 ? 0.404 -6.555 -4.836 1 97.5 71 TRP B C 1
ATOM 1595 O O . TRP B 1 71 ? -0.756 -6.816 -4.512 1 97.5 71 TRP B O 1
ATOM 1605 N N . TRP B 1 72 ? 0.688 -5.594 -5.691 1 98.25 72 TRP B N 1
ATOM 1606 C CA . TRP B 1 72 ? -0.354 -4.918 -6.457 1 98.25 72 TRP B CA 1
ATOM 1607 C C . TRP B 1 72 ? -1.188 -5.922 -7.246 1 98.25 72 TRP B C 1
ATOM 1609 O O . TRP B 1 72 ? -2.42 -5.875 -7.219 1 98.25 72 TRP B O 1
ATOM 1619 N N . SER B 1 73 ? -0.541 -6.859 -7.883 1 98.5 73 SER B N 1
ATOM 1620 C CA . SER B 1 73 ? -1.227 -7.895 -8.648 1 98.5 73 SER B CA 1
ATOM 1621 C C . SER B 1 73 ? -2.131 -8.734 -7.754 1 98.5 73 SER B C 1
ATOM 1623 O O . SER B 1 73 ? -3.242 -9.094 -8.148 1 98.5 73 SER B O 1
ATOM 1625 N N . PHE B 1 74 ? -1.621 -9.016 -6.586 1 98.5 74 PHE B N 1
ATOM 1626 C CA . PHE B 1 74 ? -2.424 -9.766 -5.625 1 98.5 74 PHE B CA 1
ATOM 1627 C C . PHE B 1 74 ? -3.729 -9.039 -5.324 1 98.5 74 PHE B C 1
ATOM 1629 O O . PHE B 1 74 ? -4.805 -9.633 -5.371 1 98.5 74 PHE B O 1
ATOM 1636 N N . TRP B 1 75 ? -3.686 -7.793 -5.078 1 98.56 75 TRP B N 1
ATOM 1637 C CA . TRP B 1 75 ? -4.871 -7.035 -4.688 1 98.56 75 TRP B CA 1
ATOM 1638 C C . TRP B 1 75 ? -5.793 -6.812 -5.883 1 98.56 75 TRP B C 1
ATOM 1640 O O . TRP B 1 75 ? -7.016 -6.727 -5.723 1 98.56 75 TRP B O 1
ATOM 1650 N N . VAL B 1 76 ? -5.219 -6.738 -7.059 1 98.56 76 VAL B N 1
ATOM 1651 C CA . VAL B 1 76 ? -6.039 -6.688 -8.266 1 98.56 76 VAL B CA 1
ATOM 1652 C C . VAL B 1 76 ? -6.852 -7.973 -8.391 1 98.56 76 VAL B C 1
ATOM 1654 O O . VAL B 1 76 ? -8.047 -7.934 -8.711 1 98.56 76 VAL B O 1
ATOM 1657 N N . VAL B 1 77 ? -6.195 -9.102 -8.117 1 98.62 77 VAL B N 1
ATOM 1658 C CA . VAL B 1 77 ? -6.891 -10.383 -8.18 1 98.62 77 VAL B CA 1
ATOM 1659 C C . VAL B 1 77 ? -7.98 -10.43 -7.109 1 98.62 77 VAL B C 1
ATOM 1661 O O . VAL B 1 77 ? -9.102 -10.875 -7.375 1 98.62 77 VAL B O 1
ATOM 1664 N N . VAL B 1 78 ? -7.691 -9.984 -5.875 1 98.38 78 VAL B N 1
ATOM 1665 C CA . VAL B 1 78 ? -8.688 -9.938 -4.812 1 98.38 78 VAL B CA 1
ATOM 1666 C C . VAL B 1 78 ? -9.883 -9.102 -5.258 1 98.38 78 VAL B C 1
ATOM 1668 O O . VAL B 1 78 ? -11.039 -9.523 -5.105 1 98.38 78 VAL B O 1
ATOM 1671 N N . PHE B 1 79 ? -9.641 -7.957 -5.887 1 98.19 79 PHE B N 1
ATOM 1672 C CA . PHE B 1 79 ? -10.695 -7.07 -6.367 1 98.19 79 PHE B CA 1
ATOM 1673 C C . PHE B 1 79 ? -11.578 -7.781 -7.387 1 98.19 79 PHE B C 1
ATOM 1675 O O . PHE B 1 79 ? -12.805 -7.688 -7.328 1 98.19 79 PHE B O 1
ATOM 1682 N N . ASN B 1 80 ? -10.953 -8.516 -8.234 1 97.38 80 ASN B N 1
ATOM 1683 C CA . ASN B 1 80 ? -11.648 -9.125 -9.359 1 97.38 80 ASN B CA 1
ATOM 1684 C C . ASN B 1 80 ? -12.43 -10.367 -8.938 1 97.38 80 ASN B C 1
ATOM 1686 O O . ASN B 1 80 ? -13.32 -10.82 -9.656 1 97.38 80 ASN B O 1
ATOM 1690 N N . THR B 1 81 ? -12.102 -10.961 -7.781 1 96.19 81 THR B N 1
ATOM 1691 C CA . THR B 1 81 ? -12.656 -12.281 -7.504 1 96.19 81 THR B CA 1
ATOM 1692 C C . THR B 1 81 ? -13.523 -12.258 -6.246 1 96.19 81 THR B C 1
ATOM 1694 O O . THR B 1 81 ? -14.344 -13.148 -6.027 1 96.19 81 THR B O 1
ATOM 1697 N N . THR B 1 82 ? -13.375 -11.219 -5.453 1 95.75 82 THR B N 1
ATOM 1698 C CA . THR B 1 82 ? -14.094 -11.211 -4.18 1 95.75 82 THR B CA 1
ATOM 1699 C C . THR B 1 82 ? -15.57 -10.898 -4.391 1 95.75 82 THR B C 1
ATOM 1701 O O . THR B 1 82 ? -15.922 -10.133 -5.285 1 95.75 82 THR B O 1
ATOM 1704 N N . GLU B 1 83 ? -16.391 -11.523 -3.557 1 94 83 GLU B N 1
ATOM 1705 C CA . GLU B 1 83 ? -17.828 -11.219 -3.514 1 94 83 GLU B CA 1
ATOM 1706 C C . GLU B 1 83 ? -18.188 -10.43 -2.26 1 94 83 GLU B C 1
ATOM 1708 O O . GLU B 1 83 ? -19.344 -10.102 -2.039 1 94 83 GLU B O 1
ATOM 1713 N N . ASN B 1 84 ? -17.172 -10.133 -1.434 1 94.69 84 ASN B N 1
ATOM 1714 C CA . ASN B 1 84 ? -17.328 -9.336 -0.222 1 94.69 84 ASN B CA 1
ATOM 1715 C C . ASN B 1 84 ? -17.125 -7.848 -0.5 1 94.69 84 ASN B C 1
ATOM 1717 O O . ASN B 1 84 ? -16 -7.422 -0.803 1 94.69 84 ASN B O 1
ATOM 1721 N N . PRO B 1 85 ? -18.172 -7.066 -0.297 1 95.06 85 PRO B N 1
ATOM 1722 C CA . PRO B 1 85 ? -18.047 -5.645 -0.636 1 95.06 85 PRO B CA 1
ATOM 1723 C C . PRO B 1 85 ? -16.984 -4.93 0.193 1 95.06 85 PRO B C 1
ATOM 1725 O O . PRO B 1 85 ? -16.312 -4.016 -0.304 1 95.06 85 PRO B O 1
ATOM 1728 N N . ASP B 1 86 ? -16.812 -5.285 1.384 1 95.19 86 ASP B N 1
ATOM 1729 C CA . ASP B 1 86 ? -15.773 -4.684 2.215 1 95.19 86 ASP B CA 1
ATOM 1730 C C . ASP B 1 86 ? -14.383 -4.98 1.659 1 95.19 86 ASP B C 1
ATOM 1732 O O . ASP B 1 86 ? -13.539 -4.086 1.571 1 95.19 86 ASP B O 1
ATOM 1736 N N . LEU B 1 87 ? -14.219 -6.234 1.297 1 96.5 87 LEU B N 1
ATOM 1737 C CA . LEU B 1 87 ? -12.922 -6.637 0.774 1 96.5 87 LEU B CA 1
ATOM 1738 C C . LEU B 1 87 ? -12.672 -6.02 -0.597 1 96.5 87 LEU B C 1
ATOM 1740 O O . LEU B 1 87 ? -11.523 -5.703 -0.942 1 96.5 87 LEU B O 1
ATOM 1744 N N . GLU B 1 88 ? -13.719 -5.84 -1.308 1 97.31 88 GLU B N 1
ATOM 1745 C CA . GLU B 1 88 ? -13.594 -5.137 -2.58 1 97.31 88 GLU B CA 1
ATOM 1746 C C . GLU B 1 88 ? -13.062 -3.723 -2.375 1 97.31 88 GLU B C 1
ATOM 1748 O O . GLU B 1 88 ? -12.125 -3.301 -3.059 1 97.31 88 GLU B O 1
ATOM 1753 N N . GLN B 1 89 ? -13.602 -3.076 -1.42 1 96.88 89 GLN B N 1
ATOM 1754 C CA . GLN B 1 89 ? -13.148 -1.721 -1.118 1 96.88 89 GLN B CA 1
ATOM 1755 C C . GLN B 1 89 ? -11.742 -1.725 -0.54 1 96.88 89 GLN B C 1
ATOM 1757 O O . GLN B 1 89 ? -10.93 -0.857 -0.868 1 96.88 89 GLN B O 1
ATOM 1762 N N . GLN B 1 90 ? -11.438 -2.676 0.248 1 97.81 90 GLN B N 1
ATOM 1763 C CA . GLN B 1 90 ? -10.086 -2.764 0.805 1 97.81 90 GLN B CA 1
ATOM 1764 C C . GLN B 1 90 ? -9.055 -3.025 -0.289 1 97.81 90 GLN B C 1
ATOM 1766 O O . GLN B 1 90 ? -7.941 -2.502 -0.237 1 97.81 90 GLN B O 1
ATOM 1771 N N . SER B 1 91 ? -9.492 -3.826 -1.241 1 98.38 91 SER B N 1
ATOM 1772 C CA . SER B 1 91 ? -8.57 -4.07 -2.35 1 98.38 91 SER B CA 1
ATOM 1773 C C . SER B 1 91 ? -8.289 -2.789 -3.125 1 98.38 91 SER B C 1
ATOM 1775 O O . SER B 1 91 ? -7.156 -2.551 -3.547 1 98.38 91 SER B O 1
ATOM 1777 N N . LEU B 1 92 ? -9.266 -1.975 -3.258 1 97.94 92 LEU B N 1
ATOM 1778 C CA . LEU B 1 92 ? -9.078 -0.699 -3.941 1 97.94 92 LEU B CA 1
ATOM 1779 C C . LEU B 1 92 ? -8.133 0.203 -3.154 1 97.94 92 LEU B C 1
ATOM 1781 O O . LEU B 1 92 ? -7.27 0.866 -3.738 1 97.94 92 LEU B O 1
ATOM 1785 N N . GLY B 1 93 ? -8.312 0.217 -1.869 1 98.19 93 GLY B N 1
ATOM 1786 C CA . GLY B 1 93 ? -7.402 0.974 -1.025 1 98.19 93 GLY B CA 1
ATOM 1787 C C . GLY B 1 93 ? -5.965 0.491 -1.113 1 98.19 93 GLY B C 1
ATOM 1788 O O . GLY B 1 93 ? -5.035 1.298 -1.172 1 98.19 93 GLY B O 1
ATOM 1789 N N . ALA B 1 94 ? -5.82 -0.788 -1.112 1 98.5 94 ALA B N 1
ATOM 1790 C CA . ALA B 1 94 ? -4.496 -1.391 -1.224 1 98.5 94 ALA B CA 1
ATOM 1791 C C . ALA B 1 94 ? -3.84 -1.034 -2.555 1 98.5 94 ALA B C 1
ATOM 1793 O O . ALA B 1 94 ? -2.666 -0.663 -2.598 1 98.5 94 ALA B O 1
ATOM 1794 N N . ILE B 1 95 ? -4.574 -1.121 -3.584 1 98.19 95 ILE B N 1
ATOM 1795 C CA . ILE B 1 95 ? -4.09 -0.807 -4.926 1 98.19 95 ILE B CA 1
ATOM 1796 C C . ILE B 1 95 ? -3.643 0.651 -4.984 1 98.19 95 ILE B C 1
ATOM 1798 O O . ILE B 1 95 ? -2.562 0.955 -5.496 1 98.19 95 ILE B O 1
ATOM 1802 N N . ARG B 1 96 ? -4.406 1.494 -4.375 1 97.19 96 ARG B N 1
ATOM 1803 C CA . ARG B 1 96 ? -4.078 2.914 -4.324 1 97.19 96 ARG B CA 1
ATOM 1804 C C . ARG B 1 96 ? -2.793 3.15 -3.535 1 97.19 96 ARG B C 1
ATOM 1806 O O . ARG B 1 96 ? -1.924 3.91 -3.969 1 97.19 96 ARG B O 1
ATOM 1813 N N . ALA B 1 97 ? -2.701 2.562 -2.432 1 97.62 97 ALA B N 1
ATOM 1814 C CA . ALA B 1 97 ? -1.525 2.746 -1.587 1 97.62 97 ALA B CA 1
ATOM 1815 C C . ALA B 1 97 ? -0.259 2.285 -2.301 1 97.62 97 ALA B C 1
ATOM 1817 O O . ALA B 1 97 ? 0.776 2.953 -2.236 1 97.62 97 ALA B O 1
ATOM 1818 N N . LEU B 1 98 ? -0.355 1.229 -3.012 1 97.44 98 LEU B N 1
ATOM 1819 C CA . LEU B 1 98 ? 0.796 0.667 -3.711 1 97.44 98 LEU B CA 1
ATOM 1820 C C . LEU B 1 98 ? 1.182 1.533 -4.906 1 97.44 98 LEU B C 1
ATOM 1822 O O . LEU B 1 98 ? 2.361 1.643 -5.246 1 97.44 98 LEU B O 1
ATOM 1826 N N . PHE B 1 99 ? 0.241 2.184 -5.5 1 97.06 99 PHE B N 1
ATOM 1827 C CA . PHE B 1 99 ? 0.534 3.156 -6.547 1 97.06 99 PHE B CA 1
ATOM 1828 C C . PHE B 1 99 ? 1.398 4.289 -6.004 1 97.06 99 PHE B C 1
ATOM 1830 O O . PHE B 1 99 ? 2.416 4.641 -6.605 1 97.06 99 PHE B O 1
ATOM 1837 N N . PHE B 1 100 ? 1.061 4.793 -4.898 1 95.25 100 PHE B N 1
ATOM 1838 C CA . PHE B 1 100 ? 1.764 5.957 -4.371 1 95.25 100 PHE B CA 1
ATOM 1839 C C . PHE B 1 100 ? 3.164 5.578 -3.902 1 95.25 100 PHE B C 1
ATOM 1841 O O . PHE B 1 100 ? 4.105 6.359 -4.051 1 95.25 100 PHE B O 1
ATOM 1848 N N . ILE B 1 101 ? 3.344 4.387 -3.432 1 93.69 101 ILE B N 1
ATOM 1849 C CA . ILE B 1 101 ? 4.676 3.986 -2.986 1 93.69 101 ILE B CA 1
ATOM 1850 C C . ILE B 1 101 ? 5.535 3.621 -4.195 1 93.69 101 ILE B C 1
ATOM 1852 O O . ILE B 1 101 ? 6.762 3.738 -4.148 1 93.69 101 ILE B O 1
ATOM 1856 N N . SER B 1 102 ? 4.91 3.215 -5.273 1 93.25 102 SER B N 1
ATOM 1857 C CA . SER B 1 102 ? 5.66 2.801 -6.453 1 93.25 102 SER B CA 1
ATOM 1858 C C . SER B 1 102 ? 6.477 3.955 -7.027 1 93.25 102 SER B C 1
ATOM 1860 O O . SER B 1 102 ? 7.461 3.734 -7.734 1 93.25 102 SER B O 1
ATOM 1862 N N . SER B 1 103 ? 6.059 5.129 -6.734 1 87.31 103 SER B N 1
ATOM 1863 C CA . SER B 1 103 ? 6.781 6.301 -7.215 1 87.31 103 SER B CA 1
ATOM 1864 C C . SER B 1 103 ? 8.203 6.332 -6.668 1 87.31 103 SER B C 1
ATOM 1866 O O . SER B 1 103 ? 9.086 6.969 -7.254 1 87.31 103 SER B O 1
ATOM 1868 N N . SER B 1 104 ? 8.398 5.68 -5.539 1 83.94 104 SER B N 1
ATOM 1869 C CA . SER B 1 104 ? 9.734 5.621 -4.957 1 83.94 104 SER B CA 1
ATOM 1870 C C . SER B 1 104 ? 10.68 4.789 -5.82 1 83.94 104 SER B C 1
ATOM 1872 O O . SER B 1 104 ? 11.898 4.879 -5.68 1 83.94 104 SER B O 1
ATOM 1874 N N . CYS B 1 105 ? 10.195 3.904 -6.684 1 85 105 CYS B N 1
ATOM 1875 C CA . CYS B 1 105 ? 11.008 3.057 -7.551 1 85 105 CYS B CA 1
ATOM 1876 C C . CYS B 1 105 ? 11.414 3.805 -8.812 1 85 105 CYS B C 1
ATOM 1878 O O . CYS B 1 105 ? 12.281 3.346 -9.562 1 85 105 CYS B O 1
ATOM 1880 N N . ARG B 1 106 ? 10.953 4.898 -9.133 1 80.31 106 ARG B N 1
ATOM 1881 C CA . ARG B 1 106 ? 11.273 5.75 -10.281 1 80.31 106 ARG B CA 1
ATOM 1882 C C . ARG B 1 106 ? 11.047 5.008 -11.594 1 80.31 106 ARG B C 1
ATOM 1884 O O . ARG B 1 106 ? 11.812 5.176 -12.547 1 80.31 106 ARG B O 1
ATOM 1891 N N . SER B 1 107 ? 10.133 4.078 -11.594 1 86.75 107 SER B N 1
ATOM 1892 C CA . SER B 1 107 ? 9.742 3.363 -12.805 1 86.75 107 SER B CA 1
ATOM 1893 C C . SER B 1 107 ? 8.477 3.965 -13.414 1 86.75 107 SER B C 1
ATOM 1895 O O . SER B 1 107 ? 7.375 3.748 -12.906 1 86.75 107 SER B O 1
ATOM 1897 N N . VAL B 1 108 ? 8.656 4.566 -14.445 1 86.5 108 VAL B N 1
ATOM 1898 C CA . VAL B 1 108 ? 7.527 5.18 -15.141 1 86.5 108 VAL B CA 1
ATOM 1899 C C . VAL B 1 108 ? 6.594 4.094 -15.672 1 86.5 108 VAL B C 1
ATOM 1901 O O . VAL B 1 108 ? 5.371 4.246 -15.625 1 86.5 108 VAL B O 1
ATOM 1904 N N . ALA B 1 109 ? 7.238 3.047 -16.125 1 90.38 109 ALA B N 1
ATOM 1905 C CA . ALA B 1 109 ? 6.453 1.938 -16.656 1 90.38 109 ALA B CA 1
ATOM 1906 C C . ALA B 1 109 ? 5.531 1.354 -15.594 1 90.38 109 ALA B C 1
ATOM 1908 O O . ALA B 1 109 ? 4.359 1.077 -15.859 1 90.38 109 ALA B O 1
ATOM 1909 N N . GLN B 1 110 ? 6.012 1.145 -14.461 1 93.81 110 GLN B N 1
ATOM 1910 C CA . GLN B 1 110 ? 5.23 0.615 -13.352 1 93.81 110 GLN B CA 1
ATOM 1911 C C . GLN B 1 110 ? 4.09 1.559 -12.977 1 93.81 110 GLN B C 1
ATOM 1913 O O . GLN B 1 110 ? 2.947 1.125 -12.82 1 93.81 110 GLN B O 1
ATOM 1918 N N . GLN B 1 111 ? 4.352 2.807 -12.906 1 92.81 111 GLN B N 1
ATOM 1919 C CA . GLN B 1 111 ? 3.344 3.807 -12.57 1 92.81 111 GLN B CA 1
ATOM 1920 C C . GLN B 1 111 ? 2.258 3.871 -13.641 1 92.81 111 GLN B C 1
ATOM 1922 O O . GLN B 1 111 ? 1.068 3.932 -13.32 1 92.81 111 GLN B O 1
ATOM 1927 N N . SER B 1 112 ? 2.711 3.885 -14.828 1 94.19 112 SER B N 1
ATOM 1928 C CA . SER B 1 112 ? 1.775 3.951 -15.945 1 94.19 112 SER B CA 1
ATOM 1929 C C . SER B 1 112 ? 0.862 2.73 -15.977 1 94.19 112 SER B C 1
ATOM 1931 O O . SER B 1 112 ? -0.334 2.85 -16.25 1 94.19 112 SER B O 1
ATOM 1933 N N . MET B 1 113 ? 1.43 1.604 -15.703 1 95.5 113 MET B N 1
ATOM 1934 C CA . MET B 1 113 ? 0.659 0.364 -15.68 1 95.5 113 MET B CA 1
ATOM 1935 C C . MET B 1 113 ? -0.433 0.422 -14.617 1 95.5 113 MET B C 1
ATOM 1937 O O . MET B 1 113 ? -1.588 0.088 -14.891 1 95.5 113 MET B O 1
ATOM 1941 N N . MET B 1 114 ? -0.094 0.888 -13.492 1 96.25 114 MET B N 1
ATOM 1942 C CA . MET B 1 114 ? -1.047 0.945 -12.383 1 96.25 114 MET B CA 1
ATOM 1943 C C . MET B 1 114 ? -2.135 1.978 -12.656 1 96.25 114 MET B C 1
ATOM 1945 O O . MET B 1 114 ? -3.311 1.733 -12.383 1 96.25 114 MET B O 1
ATOM 1949 N N . GLN B 1 115 ? -1.702 3.043 -13.227 1 94.19 115 GLN B N 1
ATOM 1950 C CA . GLN B 1 115 ? -2.666 4.086 -13.562 1 94.19 115 GLN B CA 1
ATOM 1951 C C . GLN B 1 115 ? -3.617 3.623 -14.664 1 94.19 115 GLN B C 1
ATOM 1953 O O . GLN B 1 115 ? -4.809 3.941 -14.641 1 94.19 115 GLN B O 1
ATOM 1958 N N . GLN B 1 116 ? -3.037 2.967 -15.609 1 95.62 116 GLN B N 1
ATOM 1959 C CA . GLN B 1 116 ? -3.861 2.463 -16.703 1 95.62 116 GLN B CA 1
ATOM 1960 C C . GLN B 1 116 ? -4.914 1.482 -16.188 1 95.62 116 GLN B C 1
ATOM 1962 O O . GLN B 1 116 ? -6.074 1.542 -16.594 1 95.62 116 GLN B O 1
ATOM 1967 N N . TRP B 1 117 ? -4.484 0.598 -15.375 1 96.88 117 TRP B N 1
ATOM 1968 C CA . TRP B 1 117 ? -5.453 -0.333 -14.805 1 96.88 117 TRP B CA 1
ATOM 1969 C C . TRP B 1 117 ? -6.578 0.416 -14.094 1 96.88 117 TRP B C 1
ATOM 1971 O O . TRP B 1 117 ? -7.754 0.077 -14.25 1 96.88 117 TRP B O 1
ATOM 1981 N N . TRP B 1 118 ? -6.207 1.411 -13.273 1 96.81 118 TRP B N 1
ATOM 1982 C CA . TRP B 1 118 ? -7.203 2.164 -12.523 1 96.81 118 TRP B CA 1
ATOM 1983 C C . TRP B 1 118 ? -8.219 2.807 -13.461 1 96.81 118 TRP B C 1
ATOM 1985 O O . TRP B 1 118 ? -9.422 2.779 -13.188 1 96.81 118 TRP B O 1
ATOM 1995 N N . ARG B 1 119 ? -7.727 3.293 -14.539 1 94.62 119 ARG B N 1
ATOM 1996 C CA . ARG B 1 119 ? -8.602 3.93 -15.516 1 94.62 119 ARG B CA 1
ATOM 1997 C C . ARG B 1 119 ? -9.492 2.9 -16.219 1 94.62 119 ARG B C 1
ATOM 1999 O O . ARG B 1 119 ? -10.688 3.123 -16.391 1 94.62 119 ARG B O 1
ATOM 2006 N N . ASP B 1 120 ? -8.93 1.82 -16.594 1 95.44 120 ASP B N 1
ATOM 2007 C CA . ASP B 1 120 ? -9.648 0.783 -17.328 1 95.44 120 ASP B CA 1
ATOM 2008 C C . ASP B 1 120 ? -10.781 0.204 -16.484 1 95.44 120 ASP B C 1
ATOM 2010 O O . ASP B 1 120 ? -11.812 -0.211 -17.016 1 95.44 120 ASP B O 1
ATOM 2014 N N . TYR B 1 121 ? -10.617 0.191 -15.203 1 95.62 121 TYR B N 1
ATOM 2015 C CA . TYR B 1 121 ? -11.586 -0.453 -14.32 1 95.62 121 TYR B CA 1
ATOM 2016 C C . TYR B 1 121 ? -12.469 0.58 -13.633 1 95.62 121 TYR B C 1
ATOM 2018 O O . TYR B 1 121 ? -13.188 0.258 -12.68 1 95.62 121 TYR B O 1
ATOM 2026 N N . GLU B 1 122 ? -12.445 1.817 -14.125 1 94 122 GLU B N 1
ATOM 2027 C CA . GLU B 1 122 ? -13.273 2.887 -13.578 1 94 122 GLU B CA 1
ATOM 2028 C C . GLU B 1 122 ? -14.75 2.498 -13.578 1 94 122 GLU B C 1
ATOM 2030 O O . GLU B 1 122 ? -15.461 2.734 -12.602 1 94 122 GLU B O 1
ATOM 2035 N N . PRO B 1 123 ? -15.25 1.878 -14.586 1 93.44 123 PRO B N 1
ATOM 2036 C CA . PRO B 1 123 ? -16.656 1.488 -14.578 1 93.44 123 PRO B CA 1
ATOM 2037 C C . PRO B 1 123 ? -17 0.538 -13.43 1 93.44 123 PRO B C 1
ATOM 2039 O O . PRO B 1 123 ? -18.141 0.53 -12.953 1 93.44 123 PRO B O 1
ATOM 2042 N N . GLU B 1 124 ? -16.031 -0.243 -12.945 1 92.38 124 GLU B N 1
ATOM 2043 C CA . GLU B 1 124 ? -16.266 -1.234 -11.898 1 92.38 124 GLU B CA 1
ATOM 2044 C C . GLU B 1 124 ? -16.141 -0.614 -10.508 1 92.38 124 GLU B C 1
ATOM 2046 O O . GLU B 1 124 ? -16.969 -0.884 -9.633 1 92.38 124 GLU B O 1
ATOM 2051 N N . HIS B 1 125 ? -15.156 0.216 -10.305 1 91.75 125 HIS B N 1
ATOM 2052 C CA . HIS B 1 125 ? -14.953 0.72 -8.953 1 91.75 125 HIS B CA 1
ATOM 2053 C C . HIS B 1 125 ? -15.508 2.135 -8.805 1 91.75 125 HIS B C 1
ATOM 2055 O O . HIS B 1 125 ? -15.68 2.621 -7.684 1 91.75 125 HIS B O 1
ATOM 2061 N N . GLY B 1 126 ? -15.719 2.871 -9.938 1 89.69 126 GLY B N 1
ATOM 2062 C CA . GLY B 1 126 ? -16.5 4.102 -9.906 1 89.69 126 GLY B CA 1
ATOM 2063 C C . GLY B 1 126 ? -15.664 5.328 -9.602 1 89.69 126 GLY B C 1
ATOM 2064 O O . GLY B 1 126 ? -16.203 6.414 -9.383 1 89.69 126 GLY B O 1
ATOM 2065 N N . SER B 1 127 ? -14.328 5.227 -9.461 1 91.12 127 SER B N 1
ATOM 2066 C CA . SER B 1 127 ? -13.445 6.355 -9.18 1 91.12 127 SER B CA 1
ATOM 2067 C C . SER B 1 127 ? -12.555 6.664 -10.375 1 91.12 127 SER B C 1
ATOM 2069 O O . SER B 1 127 ? -11.711 5.848 -10.758 1 91.12 127 SER B O 1
ATOM 2071 N N . PRO B 1 128 ? -12.68 7.859 -10.883 1 87.94 128 PRO B N 1
ATOM 2072 C CA . PRO B 1 128 ? -11.922 8.164 -12.102 1 87.94 128 PRO B CA 1
ATOM 2073 C C . PRO B 1 128 ? -10.43 8.359 -11.836 1 87.94 128 PRO B C 1
ATOM 2075 O O . PRO B 1 128 ? -9.609 8.156 -12.734 1 87.94 128 PRO B O 1
ATOM 2078 N N . MET B 1 129 ? -10.125 8.82 -10.641 1 91.88 129 MET B N 1
ATOM 2079 C CA . MET B 1 129 ? -8.727 9.094 -10.336 1 91.88 129 MET B CA 1
ATOM 2080 C C . MET B 1 129 ? -8.273 8.305 -9.109 1 91.88 129 MET B C 1
ATOM 2082 O O . MET B 1 129 ? -9.086 8.008 -8.227 1 91.88 129 MET B O 1
ATOM 2086 N N . MET B 1 130 ? -6.953 8.109 -9.078 1 92.5 130 MET B N 1
ATOM 2087 C CA . MET B 1 130 ? -6.344 7.438 -7.938 1 92.5 130 MET B CA 1
ATOM 2088 C C . MET B 1 130 ? -6.566 8.227 -6.652 1 92.5 130 MET B C 1
ATOM 2090 O O . MET B 1 130 ? -6.566 7.66 -5.559 1 92.5 130 MET B O 1
ATOM 2094 N N . GLU B 1 131 ? -6.898 9.523 -6.797 1 94.81 131 GLU B N 1
ATOM 2095 C CA . GLU B 1 131 ? -6.941 10.43 -5.656 1 94.81 131 GLU B CA 1
ATOM 2096 C C . GLU B 1 131 ? -8.367 10.609 -5.145 1 94.81 131 GLU B C 1
ATOM 2098 O O . GLU B 1 131 ? -8.586 11.273 -4.129 1 94.81 131 GLU B O 1
ATOM 2103 N N . SER B 1 132 ? -9.289 9.922 -5.762 1 92.75 132 SER B N 1
ATOM 2104 C CA . SER B 1 132 ? -10.664 10.289 -5.453 1 92.75 132 SER B CA 1
ATOM 2105 C C . SER B 1 132 ? -11.508 9.062 -5.133 1 92.75 132 SER B C 1
ATOM 2107 O O . SER B 1 132 ? -11.133 7.938 -5.473 1 92.75 132 SER B O 1
ATOM 2109 N N . ILE B 1 133 ? -12.57 9.359 -4.395 1 88.81 133 ILE B N 1
ATOM 2110 C CA . ILE B 1 133 ? -13.57 8.328 -4.109 1 88.81 133 ILE B CA 1
ATOM 2111 C C . ILE B 1 133 ? -14.945 8.805 -4.559 1 88.81 133 ILE B C 1
ATOM 2113 O O . ILE B 1 133 ? -15.219 10.008 -4.59 1 88.81 133 ILE B O 1
#

Sequence (266 aa):
MSVISVYQSDLEFALRGVGFTSRKINMFLKAFNKETASQGVVCSLDSQRAMLVNVNGTEQGLCLSDFITAWWSFWVVVFNTTENPDLEQQSLGAIRALFFISSSCRSVAQQSMMQQWWRDYEPEHGSPMMESIMSVISVYQSDLEFALRGVGFTSRKINMFLKAFNKETASQGVVCSLDSQRAMLVNVNGTEQGLCLSDFITAWWSFWVVVFNTTENPDLEQQSLGAIRALFFISSSCRSVAQQSMMQQWWRDYEPEHGSPMMESI

pLDDT: mean 93.4, std 5.64, range [71.0, 98.62]

Foldseek 3Di:
DDFQKDALVQLVVLLVVLPDDPVLSVLQLQQFDWDADPVHIMTGHDNVSVVVSVVVVVVVPQDPLSVLSSVLSVLVRQLVPDPDPVSVVVSLVSLLVSLVVSVVVVDPPSNVVSQVVCCVCCVPVVDNGSPGD/DDFQKDALVQLVVLLVVLPDDPVLSVLQLQQFDWDADPVHIMTGHDNVSVVVSVVVVVVVPQDPLSVLSSVLSVLVRQLVPDPDPVSVVVSLVSLLVSLVVSVVVVDPSSNVVSQVVCCVCCVPVVDNGSPGD

Secondary structure (DSSP, 8-state):
--B-EEEHHHHHHHHHHTT--HHHHHHHHTTEEEEEETTEEEEEE-HHHHHHHHHHHHHTT--HHHHHHHHHHHHHHHHHH---HHHHHHHHHHHHHHHHHHGGGT-HHHHHHHHHHHHHTHHHH--SSTTB-/--B-EEEHHHHHHHHHHTT--HHHHHHHHTTEEEEEETTEEEEEE-HHHHHHHHHHHHHTT--HHHHHHHHHHHHHHHHHH---HHHHHHHHHHHHHHHHHHGGGT-HHHHHHHHHHHHHTHHHH--SSTTB-

Solvent-accessible surface area (backbone atoms only — not comparable to full-atom values): 13977 Å² total; per-residue (Å²): 126,47,63,45,58,45,49,41,68,60,46,51,51,46,37,44,73,74,66,48,49,71,68,56,47,58,50,56,55,55,21,34,46,75,46,84,48,98,92,41,46,35,34,24,55,32,73,68,38,35,37,49,32,38,53,50,34,43,74,71,67,45,46,69,61,51,51,48,50,51,52,38,38,48,29,52,47,42,41,75,67,53,89,47,70,60,56,34,31,13,20,51,19,21,42,44,45,44,53,64,55,44,32,60,61,72,41,64,66,62,51,50,52,53,50,49,50,48,51,72,41,18,87,78,75,66,28,80,44,90,40,34,81,125,47,64,46,59,44,49,44,68,60,46,52,51,47,39,46,73,74,65,48,49,72,66,57,48,57,53,57,56,53,20,34,47,75,46,84,50,98,91,42,47,35,33,23,56,33,71,68,40,34,35,49,32,38,54,50,34,45,74,70,68,46,48,69,60,52,50,48,50,50,54,38,39,46,29,52,48,42,40,74,68,53,88,46,68,60,56,33,30,14,22,51,19,21,41,43,46,45,52,64,57,45,33,61,59,73,41,63,67,61,52,50,52,53,50,49,51,47,50,74,41,18,88,78,73,67,28,81,44,90,40,36,81

Organism: Aliivibrio fischeri (strain ATCC 700601 / ES114) (NCBI:txid312309)

Radius of gyration: 17.41 Å; Cα contacts (8 Å, |Δi|>4): 406; chains: 2; bounding box: 37×57×36 Å